Protein AF-A0A841AP23-F1 (afdb_monomer)

Secondary structure (DSSP, 8-state):
----------------------------------------------PPPP-----------PPPPP-GGG--GGGPPBPTTGGGBSS-B--BTTTBEEEEEBTTS-EEEEEE-S--EEE-SSSSSSPEEEEEEEEEETTS--EEEEEEEEEEEETTEEEEEEEEEPPPPTT-SS--EEEEEEEETTEEEEEEEE--TTTTTT--SEEEEEEEEEETTEEEEPPP-

Structure (mmCIF, N/CA/C/O backbone):
data_AF-A0A841AP23-F1
#
_entry.id   AF-A0A841AP23-F1
#
loop_
_atom_site.group_PDB
_atom_site.id
_atom_site.type_symbol
_atom_site.label_atom_id
_atom_site.label_alt_id
_atom_site.label_comp_id
_atom_site.label_asym_id
_atom_site.label_entity_id
_atom_site.label_seq_id
_atom_site.pdbx_PDB_ins_code
_atom_site.Cartn_x
_atom_site.Cartn_y
_atom_site.Cartn_z
_atom_site.occupancy
_atom_site.B_iso_or_equiv
_atom_site.auth_seq_id
_atom_site.auth_comp_id
_atom_site.auth_asym_id
_atom_site.auth_atom_id
_atom_site.pdbx_PDB_model_num
ATOM 1 N N . MET A 1 1 ? 47.722 -10.873 -28.646 1.00 47.59 1 MET A N 1
ATOM 2 C CA . MET A 1 1 ? 46.763 -11.067 -29.753 1.00 47.59 1 MET A CA 1
ATOM 3 C C . MET A 1 1 ? 46.575 -12.560 -29.945 1.00 47.59 1 MET A C 1
ATOM 5 O O . MET A 1 1 ? 47.462 -13.201 -30.484 1.00 47.59 1 MET A O 1
ATOM 9 N N . THR A 1 2 ? 45.471 -13.112 -29.451 1.00 44.56 2 THR A N 1
ATOM 10 C CA . THR A 1 2 ? 45.098 -14.522 -29.643 1.00 44.56 2 THR A CA 1
ATOM 11 C C . THR A 1 2 ? 43.576 -14.595 -29.566 1.00 44.56 2 THR A C 1
ATOM 13 O O . THR A 1 2 ? 42.978 -14.538 -28.497 1.00 44.56 2 THR A O 1
ATOM 16 N N . THR A 1 3 ? 42.945 -14.600 -30.736 1.00 55.88 3 THR A N 1
ATOM 17 C CA . THR A 1 3 ? 41.496 -14.669 -30.936 1.00 55.88 3 THR A CA 1
ATOM 18 C C . THR A 1 3 ? 41.053 -16.129 -30.958 1.00 55.88 3 THR A C 1
ATOM 20 O O . THR A 1 3 ? 41.405 -16.863 -31.877 1.00 55.88 3 THR A O 1
ATOM 23 N N . GLY A 1 4 ? 40.294 -16.552 -29.944 1.00 53.84 4 GLY A N 1
ATOM 24 C CA . GLY A 1 4 ? 39.634 -17.862 -29.895 1.00 53.84 4 GLY A CA 1
ATOM 25 C C . GLY A 1 4 ? 38.227 -17.824 -30.520 1.00 53.84 4 GLY A C 1
ATOM 26 O O . GLY A 1 4 ? 37.561 -16.788 -30.436 1.00 53.84 4 GLY A O 1
ATOM 27 N N . PRO A 1 5 ? 37.754 -18.916 -31.150 1.00 61.41 5 PRO A N 1
ATOM 28 C CA . PRO A 1 5 ? 36.500 -18.925 -31.898 1.00 61.41 5 PRO A CA 1
ATOM 29 C C . PRO A 1 5 ? 35.274 -19.005 -30.975 1.00 61.41 5 PRO A C 1
ATOM 31 O O . PRO A 1 5 ? 35.187 -19.856 -30.092 1.00 61.41 5 PRO A O 1
ATOM 34 N N . ARG A 1 6 ? 34.293 -18.125 -31.213 1.00 58.22 6 ARG A N 1
ATOM 35 C CA . ARG A 1 6 ? 32.959 -18.172 -30.596 1.00 58.22 6 ARG A CA 1
ATOM 36 C C . ARG A 1 6 ? 32.089 -19.190 -31.334 1.00 58.22 6 ARG A C 1
ATOM 38 O O . ARG A 1 6 ? 31.650 -18.940 -32.452 1.00 58.22 6 ARG A O 1
ATOM 45 N N . THR A 1 7 ? 31.795 -20.314 -30.692 1.00 61.81 7 THR A N 1
ATOM 46 C CA . THR A 1 7 ? 30.728 -21.234 -31.104 1.00 61.81 7 THR A CA 1
ATOM 47 C C . THR A 1 7 ? 29.363 -20.619 -30.805 1.00 61.81 7 THR A C 1
ATOM 49 O O . THR A 1 7 ? 28.951 -20.532 -29.648 1.00 61.81 7 THR A O 1
ATOM 52 N N . ALA A 1 8 ? 28.658 -20.199 -31.854 1.00 54.00 8 ALA A N 1
ATOM 53 C CA . ALA A 1 8 ? 27.253 -19.820 -31.801 1.00 54.00 8 ALA A CA 1
ATOM 54 C C . ALA A 1 8 ? 26.389 -21.082 -31.640 1.00 54.00 8 ALA A C 1
ATOM 56 O O . ALA A 1 8 ? 26.337 -21.925 -32.534 1.00 54.00 8 ALA A O 1
ATOM 57 N N . ARG A 1 9 ? 25.710 -21.228 -30.497 1.00 55.62 9 ARG A N 1
ATOM 58 C CA . ARG A 1 9 ? 24.638 -22.218 -30.335 1.00 55.62 9 ARG A CA 1
ATOM 59 C C . ARG A 1 9 ? 23.323 -21.576 -30.755 1.00 55.62 9 ARG A C 1
ATOM 61 O O . ARG A 1 9 ? 22.759 -20.763 -30.032 1.00 55.62 9 ARG A O 1
ATOM 68 N N . SER A 1 10 ? 22.881 -21.945 -31.951 1.00 54.00 10 SER A N 1
ATOM 69 C CA . SER A 1 10 ? 21.540 -21.687 -32.463 1.00 54.00 10 SER A CA 1
ATOM 70 C C . SER A 1 10 ? 20.557 -22.587 -31.711 1.00 54.00 10 SER A C 1
ATOM 72 O O . SER A 1 10 ? 20.659 -23.810 -31.794 1.00 54.00 10 SER A O 1
ATOM 74 N N . VAL A 1 11 ? 19.649 -22.000 -30.931 1.00 57.03 11 VAL A N 1
ATOM 75 C CA . VAL A 1 11 ? 18.545 -22.728 -30.292 1.00 57.03 11 VAL A CA 1
ATOM 76 C C . VAL A 1 11 ? 17.308 -22.516 -31.158 1.00 57.03 11 VAL A C 1
ATOM 78 O O . VAL A 1 11 ? 16.653 -21.480 -31.090 1.00 57.03 11 VAL A O 1
ATOM 81 N N . GLN A 1 12 ? 17.016 -23.500 -32.007 1.00 57.31 12 GLN A N 1
ATOM 82 C CA . GLN A 1 12 ? 15.711 -23.651 -32.645 1.00 57.31 12 GLN A CA 1
ATOM 83 C C . GLN A 1 12 ? 14.701 -24.074 -31.572 1.00 57.31 12 GLN A C 1
ATOM 85 O O . GLN A 1 12 ? 14.769 -25.194 -31.071 1.00 57.31 12 GLN A O 1
ATOM 90 N N . MET A 1 13 ? 13.758 -23.199 -31.224 1.00 59.06 13 MET A N 1
ATOM 91 C CA . MET A 1 13 ? 12.562 -23.593 -30.478 1.00 59.06 13 MET A CA 1
ATOM 92 C C . MET A 1 13 ? 11.443 -23.862 -31.485 1.00 59.06 13 MET A C 1
ATOM 94 O O . MET A 1 13 ? 10.964 -22.956 -32.166 1.00 59.06 13 MET A O 1
ATOM 98 N N . MET A 1 14 ? 11.102 -25.143 -31.626 1.00 57.09 14 MET A N 1
ATOM 99 C CA . MET A 1 14 ? 10.007 -25.629 -32.458 1.00 57.09 14 MET A CA 1
ATOM 100 C C . MET A 1 14 ? 8.659 -25.173 -31.894 1.00 57.09 14 MET A C 1
ATOM 102 O O . MET A 1 14 ? 8.358 -25.374 -30.720 1.00 57.09 14 MET A O 1
ATOM 106 N N . TYR A 1 15 ? 7.834 -24.618 -32.777 1.00 49.09 15 TYR A N 1
ATOM 107 C CA . TYR A 1 15 ? 6.408 -24.416 -32.571 1.00 49.09 15 TYR A CA 1
ATOM 108 C C . TYR A 1 15 ? 5.697 -25.776 -32.528 1.00 49.09 15 TYR A C 1
ATOM 110 O O . TYR A 1 15 ? 5.623 -26.474 -33.537 1.00 49.09 15 TYR A O 1
ATOM 118 N N . GLY A 1 16 ? 5.162 -26.145 -31.364 1.00 50.94 16 GLY A N 1
ATOM 119 C CA . GLY A 1 16 ? 4.226 -27.257 -31.207 1.00 50.94 16 GLY A CA 1
ATOM 120 C C . GLY A 1 16 ? 2.787 -26.761 -31.316 1.00 50.94 16 GLY A C 1
ATOM 121 O O . GLY A 1 16 ? 2.201 -26.335 -30.327 1.00 50.94 16 GLY A O 1
ATOM 122 N N . LEU A 1 17 ? 2.234 -26.804 -32.528 1.00 52.53 17 LEU A N 1
ATOM 123 C CA . LEU A 1 17 ? 0.815 -26.604 -32.831 1.00 52.53 17 LEU A CA 1
ATOM 124 C C . LEU A 1 17 ? 0.121 -27.976 -32.863 1.00 52.53 17 LEU A C 1
ATOM 126 O O . LEU A 1 17 ? 0.255 -28.715 -33.833 1.00 52.53 17 LEU A O 1
ATOM 130 N N . ALA A 1 18 ? -0.606 -28.312 -31.800 1.00 49.50 18 ALA A N 1
ATOM 131 C CA . ALA A 1 18 ? -1.668 -29.324 -31.747 1.00 49.50 18 ALA A CA 1
ATOM 132 C C . ALA A 1 18 ? -2.400 -29.076 -30.414 1.00 49.50 18 ALA A C 1
ATOM 134 O O . ALA A 1 18 ? -1.776 -29.100 -29.364 1.00 49.50 18 ALA A O 1
ATOM 135 N N . GLY A 1 19 ? -3.669 -28.693 -30.341 1.00 43.75 19 GLY A N 1
ATOM 136 C CA . GLY A 1 19 ? -4.804 -29.195 -31.092 1.00 43.75 19 GLY A CA 1
ATOM 137 C C . GLY A 1 19 ? -5.711 -29.904 -30.091 1.00 43.75 19 GLY A C 1
ATOM 138 O O . GLY A 1 19 ? -5.547 -31.095 -29.886 1.00 43.75 19 GLY A O 1
ATOM 139 N N . VAL A 1 20 ? -6.645 -29.182 -29.464 1.00 55.50 20 VAL A N 1
ATOM 140 C CA . VAL A 1 20 ? -7.835 -29.776 -28.836 1.00 55.50 20 VAL A CA 1
ATOM 141 C C . VAL A 1 20 ? -8.999 -28.810 -29.035 1.00 55.50 20 VAL A C 1
ATOM 143 O O . VAL A 1 20 ? -9.139 -27.804 -28.345 1.00 55.50 20 VAL A O 1
ATOM 146 N N . PHE A 1 21 ? -9.824 -29.136 -30.025 1.00 48.97 21 PHE A N 1
ATOM 147 C CA . PHE A 1 21 ? -11.221 -28.739 -30.065 1.00 48.97 21 PHE A CA 1
ATOM 148 C C . PHE A 1 21 ? -11.934 -29.433 -28.900 1.00 48.97 21 PHE A C 1
ATOM 150 O O . PHE A 1 21 ? -11.958 -30.661 -28.854 1.00 48.97 21 PHE A O 1
ATOM 157 N N . LEU A 1 22 ? -12.569 -28.675 -28.006 1.00 50.47 22 LEU A N 1
ATOM 158 C CA . LEU A 1 22 ? -13.723 -29.193 -27.282 1.00 50.47 22 LEU A CA 1
ATOM 159 C C . LEU A 1 22 ? -14.841 -28.153 -27.286 1.00 50.47 22 LEU A C 1
ATOM 161 O O . LEU A 1 22 ? -14.779 -27.102 -26.657 1.00 50.47 22 LEU A O 1
ATOM 165 N N . ILE A 1 23 ? -15.852 -28.498 -28.069 1.00 50.84 23 ILE A N 1
ATOM 166 C CA . ILE A 1 23 ? -17.188 -27.931 -28.106 1.00 50.84 23 ILE A CA 1
ATOM 167 C C . ILE A 1 23 ? -17.843 -28.223 -26.752 1.00 50.84 23 ILE A C 1
ATOM 169 O O . ILE A 1 23 ? -17.991 -29.392 -26.404 1.00 50.84 23 ILE A O 1
ATOM 173 N N . VAL A 1 24 ? -18.291 -27.200 -26.019 1.00 51.88 24 VAL A N 1
ATOM 174 C CA . VAL A 1 24 ? -19.333 -27.377 -24.996 1.00 51.88 24 VAL A CA 1
ATOM 175 C C . VAL A 1 24 ? -20.399 -26.302 -25.169 1.00 51.88 24 VAL A C 1
ATOM 177 O O . VAL A 1 24 ? -20.207 -25.130 -24.864 1.00 51.88 24 VAL A O 1
ATOM 180 N N . ALA A 1 25 ? -21.494 -26.783 -25.753 1.00 48.81 25 ALA A N 1
ATOM 181 C CA . ALA A 1 25 ? -22.889 -26.391 -25.630 1.00 48.81 25 ALA A CA 1
ATOM 182 C C . ALA A 1 25 ? -23.223 -25.018 -25.021 1.00 48.81 25 ALA A C 1
ATOM 184 O O . ALA A 1 25 ? -23.146 -24.781 -23.817 1.00 48.81 25 ALA A O 1
ATOM 185 N N . VAL A 1 26 ? -23.784 -24.190 -25.898 1.00 52.81 26 VAL A N 1
ATOM 186 C CA . VAL A 1 26 ? -24.792 -23.175 -25.597 1.00 52.81 26 VAL A CA 1
ATOM 187 C C . VAL A 1 26 ? -25.939 -23.819 -24.804 1.00 52.81 26 VAL A C 1
ATOM 189 O O . VAL A 1 26 ? -26.694 -24.618 -25.354 1.00 52.81 26 VAL A O 1
ATOM 192 N N . VAL A 1 27 ? -26.093 -23.449 -23.532 1.00 57.78 27 VAL A N 1
ATOM 193 C CA . VAL A 1 27 ? -27.351 -23.605 -22.786 1.00 57.78 27 VAL A CA 1
ATOM 194 C C . VAL A 1 27 ? -27.963 -22.218 -22.666 1.00 57.78 27 VAL A C 1
ATOM 196 O O . VAL A 1 27 ? -27.661 -21.437 -21.769 1.00 57.78 27 VAL A O 1
ATOM 199 N N . PHE A 1 28 ? -28.777 -21.902 -23.665 1.00 55.00 28 PHE A N 1
ATOM 200 C CA . PHE A 1 28 ? -29.779 -20.853 -23.596 1.00 55.00 28 PHE A CA 1
ATOM 201 C C . PHE A 1 28 ? -30.998 -21.418 -22.851 1.00 55.00 28 PHE A C 1
ATOM 203 O O . PHE A 1 28 ? -31.316 -22.594 -23.021 1.00 55.00 28 PHE A O 1
ATOM 210 N N . LEU A 1 29 ? -31.711 -20.528 -22.153 1.00 51.78 29 LEU A N 1
ATOM 211 C CA . LEU A 1 29 ? -33.118 -20.592 -21.726 1.00 51.78 29 LEU A CA 1
ATOM 212 C C . LEU A 1 29 ? -33.370 -20.681 -20.209 1.00 51.78 29 LEU A C 1
ATOM 214 O O . LEU A 1 29 ? -32.947 -21.607 -19.526 1.00 51.78 29 LEU A O 1
ATOM 218 N N . LEU A 1 30 ? -34.227 -19.740 -19.787 1.00 52.28 30 LEU A N 1
ATOM 219 C CA . LEU A 1 30 ? -35.030 -19.672 -18.561 1.00 52.28 30 LEU A CA 1
ATOM 220 C C . LEU A 1 30 ? -34.398 -18.955 -17.358 1.00 52.28 30 LEU A C 1
ATOM 222 O O . LEU A 1 30 ? -34.148 -19.554 -16.317 1.00 52.28 30 LEU A O 1
ATOM 226 N N . LEU A 1 31 ? -34.265 -17.628 -17.460 1.00 51.00 31 LEU A N 1
ATOM 227 C CA . LEU A 1 31 ? -34.433 -16.771 -16.283 1.00 51.00 31 LEU A CA 1
ATOM 228 C C . LEU A 1 31 ? -35.772 -16.026 -16.406 1.00 51.00 31 LEU A C 1
ATOM 230 O O . LEU A 1 31 ? -36.045 -15.472 -17.472 1.00 51.00 31 LEU A O 1
ATOM 234 N N . PRO A 1 32 ? -36.621 -16.066 -15.365 1.00 47.97 32 PRO A N 1
ATOM 235 C CA . PRO A 1 32 ? -37.981 -15.549 -15.412 1.00 47.97 32 PRO A CA 1
ATOM 236 C C . PRO A 1 32 ? -38.009 -14.019 -15.387 1.00 47.97 32 PRO A C 1
ATOM 238 O O . PRO A 1 32 ? -37.232 -13.372 -14.681 1.00 47.97 32 PRO A O 1
ATOM 241 N N . GLU A 1 33 ? -38.953 -13.470 -16.150 1.00 59.88 33 GLU A N 1
ATOM 242 C CA . GLU A 1 33 ? -39.422 -12.088 -16.094 1.00 59.88 33 GLU A CA 1
ATOM 243 C C . GLU A 1 33 ? -39.661 -11.650 -14.646 1.00 59.88 33 GLU A C 1
ATOM 245 O O . GLU A 1 33 ? -40.443 -12.247 -13.903 1.00 59.88 33 GLU A O 1
ATOM 250 N N . ARG A 1 34 ? -38.971 -10.585 -14.237 1.00 54.72 34 ARG A N 1
ATOM 251 C CA . ARG A 1 34 ? -39.202 -9.934 -12.952 1.00 54.72 34 ARG A CA 1
ATOM 252 C C . ARG A 1 34 ? -40.447 -9.062 -13.110 1.00 54.72 34 ARG A C 1
ATOM 254 O O . ARG A 1 34 ? -40.379 -8.027 -13.763 1.00 54.72 34 ARG A O 1
ATOM 261 N N . GLN A 1 35 ? -41.572 -9.514 -12.556 1.00 55.94 35 GLN A N 1
ATOM 262 C CA . GLN A 1 35 ? -42.807 -8.736 -12.505 1.00 55.94 35 GLN A CA 1
ATOM 263 C C . GLN A 1 35 ? -42.598 -7.435 -11.724 1.00 55.94 35 GLN A C 1
ATOM 265 O O . GLN A 1 35 ? -42.186 -7.438 -10.562 1.00 55.94 35 GLN A O 1
ATOM 270 N N . GLU A 1 36 ? -42.925 -6.342 -12.400 1.00 62.56 36 GLU A N 1
ATOM 271 C CA . GLU A 1 36 ? -43.282 -5.048 -11.840 1.00 62.56 36 GLU A CA 1
ATOM 272 C C . GLU A 1 36 ? -44.576 -5.229 -11.029 1.00 62.56 36 GLU A C 1
ATOM 274 O O . GLU A 1 36 ? -45.576 -5.717 -11.558 1.00 62.56 36 GLU A O 1
ATOM 279 N N . SER A 1 37 ? -44.536 -4.932 -9.728 1.00 65.31 37 SER A N 1
ATOM 280 C CA . SER A 1 37 ? -45.727 -4.913 -8.876 1.00 65.31 37 SER A CA 1
ATOM 281 C C . SER A 1 37 ? -46.011 -3.475 -8.484 1.00 65.31 37 SER A C 1
ATOM 283 O O . SER A 1 37 ? -45.317 -2.899 -7.645 1.00 65.31 37 SER A O 1
ATOM 285 N N . ASP A 1 38 ? -47.058 -2.952 -9.109 1.00 62.25 38 ASP A N 1
ATOM 286 C CA . ASP A 1 38 ? -47.751 -1.727 -8.757 1.00 62.25 38 ASP A CA 1
ATOM 287 C C . ASP A 1 38 ? -48.378 -1.789 -7.355 1.00 62.25 38 ASP A C 1
ATOM 289 O O . ASP A 1 38 ? -48.791 -2.842 -6.864 1.00 62.25 38 ASP A O 1
ATOM 293 N N . ASP A 1 39 ? -48.444 -0.599 -6.758 1.00 60.56 39 ASP A N 1
ATOM 294 C CA . ASP A 1 39 ? -49.494 -0.060 -5.893 1.00 60.56 39 ASP A CA 1
ATOM 295 C C . ASP A 1 39 ? -50.272 -0.999 -4.954 1.00 60.56 39 ASP A C 1
ATOM 297 O O . ASP A 1 39 ? -51.229 -1.677 -5.328 1.00 60.56 39 ASP A O 1
ATOM 301 N N . ALA A 1 40 ? -50.037 -0.810 -3.653 1.00 51.25 40 ALA A N 1
ATOM 302 C CA . ALA A 1 40 ? -51.090 -0.938 -2.650 1.00 51.25 40 ALA A CA 1
ATOM 303 C C . ALA A 1 40 ? -50.999 0.207 -1.634 1.00 51.25 40 ALA A C 1
ATOM 305 O O . ALA A 1 40 ? -50.283 0.174 -0.634 1.00 51.25 40 ALA A O 1
ATOM 306 N N . ARG A 1 41 ? -51.774 1.252 -1.924 1.00 62.88 41 ARG A N 1
ATOM 307 C CA . ARG A 1 41 ? -52.146 2.334 -1.015 1.00 62.88 41 ARG A CA 1
ATOM 308 C C . ARG A 1 41 ? -53.083 1.784 0.060 1.00 62.88 41 ARG A C 1
ATOM 310 O O . ARG A 1 41 ? -54.291 1.726 -0.160 1.00 62.88 41 ARG A O 1
ATOM 317 N N . GLU A 1 42 ? -52.556 1.451 1.234 1.00 53.31 42 GLU A N 1
ATOM 318 C CA . GLU A 1 42 ? -53.385 1.119 2.396 1.00 53.31 42 GLU A CA 1
ATOM 319 C C . GLU A 1 42 ? -53.638 2.357 3.268 1.00 53.31 42 GLU A C 1
ATOM 321 O O . GLU A 1 42 ? -52.737 2.981 3.833 1.00 53.31 42 GLU A O 1
ATOM 326 N N . ARG A 1 43 ? -54.915 2.746 3.326 1.00 62.12 43 ARG A N 1
ATOM 327 C CA . ARG A 1 43 ? -55.451 3.734 4.259 1.00 62.12 43 ARG A CA 1
ATOM 328 C C . ARG A 1 43 ? -55.737 3.051 5.594 1.00 62.12 43 ARG A C 1
ATOM 330 O O . ARG A 1 43 ? -56.571 2.160 5.642 1.00 62.12 43 ARG A O 1
ATOM 337 N N . GLY A 1 44 ? -55.196 3.637 6.657 1.00 61.84 44 GLY A N 1
ATOM 338 C CA . GLY A 1 44 ? -55.908 3.841 7.917 1.00 61.84 44 GLY A CA 1
ATOM 339 C C . GLY A 1 44 ? -55.906 2.688 8.919 1.00 61.84 44 GLY A C 1
ATOM 340 O O . GLY A 1 44 ? -56.590 1.691 8.743 1.00 61.84 44 GLY A O 1
ATOM 341 N N . SER A 1 45 ? -55.276 2.929 10.069 1.00 57.62 45 SER A N 1
ATOM 342 C CA . SER A 1 45 ? -55.881 2.604 11.365 1.00 57.62 45 SER A CA 1
ATOM 343 C C . SER A 1 45 ? -55.144 3.346 12.477 1.00 57.62 45 SER A C 1
ATOM 345 O O . SER A 1 45 ? -53.979 3.078 12.771 1.00 57.62 45 SER A O 1
ATOM 347 N N . ALA A 1 46 ? -55.822 4.328 13.071 1.00 59.12 46 ALA A N 1
ATOM 348 C CA . ALA A 1 46 ? -55.358 5.038 14.253 1.00 59.12 46 ALA A CA 1
ATOM 349 C C . ALA A 1 46 ? -55.417 4.080 15.451 1.00 59.12 46 ALA A C 1
ATOM 351 O O . ALA A 1 46 ? -56.468 3.897 16.063 1.00 59.12 46 ALA A O 1
ATOM 352 N N . THR A 1 47 ? -54.289 3.442 15.757 1.00 58.53 47 THR A N 1
ATOM 353 C CA . THR A 1 47 ? -54.140 2.598 16.946 1.00 58.53 47 THR A CA 1
ATOM 354 C C . THR A 1 47 ? -53.567 3.456 18.066 1.00 58.53 47 THR A C 1
ATOM 356 O O . THR A 1 47 ? -52.519 4.078 17.902 1.00 58.53 47 THR A O 1
ATOM 359 N N . ALA A 1 48 ? -54.289 3.533 19.182 1.00 63.53 48 ALA A N 1
ATOM 360 C CA . ALA A 1 48 ? -53.908 4.304 20.355 1.00 63.53 48 ALA A CA 1
ATOM 361 C C . ALA A 1 48 ? -52.538 3.852 20.893 1.00 63.53 48 ALA A C 1
ATOM 363 O O . ALA A 1 48 ? -52.346 2.688 21.247 1.00 63.53 48 ALA A O 1
ATOM 364 N N . SER A 1 49 ? -51.594 4.792 20.943 1.00 58.44 49 SER A N 1
ATOM 365 C CA . SER A 1 49 ? -50.232 4.586 21.428 1.00 58.44 49 SER A CA 1
ATOM 366 C C . SER A 1 49 ? -50.226 4.229 22.914 1.00 58.44 49 SER A C 1
ATOM 368 O O . SER A 1 49 ? -50.591 5.044 23.762 1.00 58.44 49 SER A O 1
ATOM 370 N N . ALA A 1 50 ? -49.765 3.022 23.237 1.00 71.25 50 ALA A N 1
ATOM 371 C CA . ALA A 1 50 ? -49.344 2.685 24.590 1.00 71.25 50 ALA A CA 1
ATOM 372 C C . ALA A 1 50 ? -48.095 3.513 24.968 1.00 71.25 50 ALA A C 1
ATOM 374 O O . ALA A 1 50 ? -47.276 3.815 24.093 1.00 71.25 50 ALA A O 1
ATOM 375 N N . PRO A 1 51 ? -47.917 3.888 26.248 1.00 66.38 51 PRO A N 1
ATOM 376 C CA . PRO A 1 51 ? -46.734 4.612 26.693 1.00 66.38 51 PRO A CA 1
ATOM 377 C C . PRO A 1 51 ? -45.488 3.750 26.464 1.00 66.38 51 PRO A C 1
ATOM 379 O O . PRO A 1 51 ? -45.335 2.677 27.048 1.00 66.38 51 PRO A O 1
ATOM 382 N N . VAL A 1 52 ? -44.602 4.225 25.587 1.00 71.06 52 VAL A N 1
ATOM 383 C CA . VAL A 1 52 ? -43.285 3.635 25.341 1.00 71.06 52 VAL A CA 1
ATOM 384 C C . VAL A 1 52 ? -42.510 3.670 26.654 1.00 71.06 52 VAL A C 1
ATOM 386 O O . VAL A 1 52 ? -42.106 4.732 27.125 1.00 71.06 52 VAL A O 1
ATOM 389 N N . SER A 1 53 ? -42.337 2.495 27.259 1.00 71.00 53 SER A N 1
ATOM 390 C CA . SER A 1 53 ? -41.468 2.293 28.412 1.00 71.00 53 SER A CA 1
ATOM 391 C C . SER A 1 53 ? -40.053 2.714 28.020 1.00 71.00 53 SER A C 1
ATOM 393 O O . SER A 1 53 ? -39.391 2.043 27.226 1.00 71.00 53 SER A O 1
ATOM 395 N N . GLN A 1 54 ? -39.611 3.856 28.547 1.00 70.25 54 GLN A N 1
ATOM 396 C CA . GLN A 1 54 ? -38.263 4.388 28.379 1.00 70.25 54 GLN A CA 1
ATOM 397 C C . GLN A 1 54 ? -37.289 3.501 29.153 1.00 70.25 54 GLN A C 1
ATOM 399 O O . GLN A 1 54 ? -36.914 3.786 30.288 1.00 70.25 54 GLN A O 1
ATOM 404 N N . GLN A 1 55 ? -36.911 2.375 28.554 1.00 75.25 55 GLN A N 1
ATOM 405 C CA . GLN A 1 55 ? -35.836 1.561 29.087 1.00 75.25 55 GLN A CA 1
ATOM 406 C C . GLN A 1 55 ? -34.536 2.359 28.905 1.00 75.25 55 GLN A C 1
ATOM 408 O O . GLN A 1 55 ? -34.238 2.753 27.774 1.00 75.25 55 GLN A O 1
ATOM 413 N N . PRO A 1 56 ? -33.790 2.657 29.986 1.00 75.12 56 PRO A N 1
ATOM 414 C CA . PRO A 1 56 ? -32.582 3.463 29.900 1.00 75.12 56 PRO A CA 1
ATOM 415 C C . PRO A 1 56 ? -31.633 2.827 28.888 1.00 75.12 56 PRO A C 1
ATOM 417 O O . PRO A 1 56 ? -31.377 1.619 28.945 1.00 75.12 56 PRO A O 1
ATOM 420 N N . ALA A 1 57 ? -31.174 3.638 27.932 1.00 74.94 57 ALA A N 1
ATOM 421 C CA . ALA A 1 57 ? -30.270 3.208 26.880 1.00 74.94 57 ALA A CA 1
ATOM 422 C C . ALA A 1 57 ? -29.067 2.520 27.530 1.00 74.94 57 ALA A C 1
ATOM 424 O O . ALA A 1 57 ? -28.300 3.143 28.263 1.00 74.94 57 ALA A O 1
ATOM 425 N N . ARG A 1 58 ? -28.940 1.207 27.312 1.00 72.81 58 ARG A N 1
ATOM 426 C CA . ARG A 1 58 ? -27.751 0.478 27.736 1.00 72.81 58 ARG A CA 1
ATOM 427 C C . ARG A 1 58 ? -26.589 1.060 26.952 1.00 72.81 58 ARG A C 1
ATOM 429 O O . ARG A 1 58 ? -26.591 0.997 25.725 1.00 72.81 58 ARG A O 1
ATOM 436 N N . THR A 1 59 ? -25.620 1.623 27.658 1.00 73.50 59 THR A N 1
ATOM 437 C CA . THR A 1 59 ? -24.342 2.017 27.079 1.00 73.50 59 THR A CA 1
ATOM 438 C C . THR A 1 59 ? -23.683 0.749 26.547 1.00 73.50 59 THR A C 1
ATOM 440 O O . THR A 1 59 ? -23.210 -0.085 27.316 1.00 73.50 59 THR A O 1
ATOM 443 N N . VAL A 1 60 ? -23.744 0.546 25.233 1.00 72.44 60 VAL A N 1
ATOM 444 C CA . VAL A 1 60 ? -23.016 -0.534 24.571 1.00 72.44 60 VAL A CA 1
ATOM 445 C C . VAL A 1 60 ? -21.563 -0.089 24.535 1.00 72.44 60 VAL A C 1
ATOM 447 O O . VAL A 1 60 ? -21.182 0.740 23.716 1.00 72.44 60 VAL A O 1
ATOM 450 N N . THR A 1 61 ? -20.765 -0.578 25.480 1.00 75.62 61 THR A N 1
ATOM 451 C CA . THR A 1 61 ? -19.316 -0.403 25.428 1.00 75.62 61 THR A CA 1
ATOM 452 C C . THR A 1 61 ? -18.806 -1.259 24.277 1.00 75.62 61 THR A C 1
ATOM 454 O O . THR A 1 61 ? -18.827 -2.488 24.372 1.00 75.62 61 THR A O 1
ATOM 457 N N . SER A 1 62 ? -18.406 -0.623 23.175 1.00 72.56 62 SER A N 1
ATOM 458 C CA . SER A 1 62 ? -17.731 -1.318 22.080 1.00 72.56 62 SER A CA 1
ATOM 459 C C . SER A 1 62 ? -16.513 -2.074 22.624 1.00 72.56 62 SER A C 1
ATOM 461 O O . SER A 1 62 ? -15.856 -1.580 23.549 1.00 72.56 62 SER A O 1
ATOM 463 N N . PRO A 1 63 ? -16.219 -3.277 22.104 1.00 78.50 63 PRO A N 1
ATOM 464 C CA . PRO A 1 63 ? -15.029 -4.013 22.502 1.00 78.50 63 PRO A CA 1
ATOM 465 C C . PRO A 1 63 ? -13.768 -3.155 22.298 1.00 78.50 63 PRO A C 1
ATOM 467 O O . PRO A 1 63 ? -13.748 -2.309 21.402 1.00 78.50 63 PRO A O 1
ATOM 470 N N . PRO A 1 64 ? -12.727 -3.346 23.129 1.00 84.06 64 PRO A N 1
ATOM 471 C CA . PRO A 1 64 ? -11.484 -2.603 22.991 1.00 84.06 64 PRO A CA 1
ATOM 472 C C . PRO A 1 64 ? -10.875 -2.866 21.613 1.00 84.06 64 PRO A C 1
ATOM 474 O O . PRO A 1 64 ? -10.706 -4.017 21.211 1.00 84.06 64 PRO A O 1
ATOM 477 N N . GLN A 1 65 ? -10.570 -1.786 20.901 1.00 88.19 65 GLN A N 1
ATOM 478 C CA . GLN A 1 65 ? -9.984 -1.832 19.570 1.00 88.19 65 GLN A CA 1
ATOM 479 C C . GLN A 1 65 ? -8.456 -1.825 19.656 1.00 88.19 65 GLN A C 1
ATOM 481 O O . GLN A 1 65 ? -7.873 -1.198 20.544 1.00 88.19 65 GLN A O 1
ATOM 486 N N . VAL A 1 66 ? -7.805 -2.552 18.751 1.00 95.62 66 VAL A N 1
ATOM 487 C CA . VAL A 1 66 ? -6.351 -2.607 18.627 1.00 95.62 66 VAL A CA 1
ATOM 488 C C . VAL A 1 66 ? -5.816 -1.241 18.206 1.00 95.62 66 VAL A C 1
ATOM 490 O O . VAL A 1 66 ? -6.292 -0.637 17.250 1.00 95.62 66 VAL A O 1
ATOM 493 N N . ASP A 1 67 ? -4.795 -0.760 18.911 1.00 96.25 67 ASP A N 1
ATOM 494 C CA . ASP A 1 67 ? -4.063 0.438 18.508 1.00 96.25 67 ASP A CA 1
ATOM 495 C C . ASP A 1 67 ? -3.012 0.059 17.452 1.00 96.25 67 ASP A C 1
ATOM 497 O O . ASP A 1 67 ? -1.959 -0.506 17.777 1.00 96.25 67 ASP A O 1
ATOM 501 N N . VAL A 1 68 ? -3.278 0.386 16.181 1.00 96.69 68 VAL A N 1
ATOM 502 C CA . VAL A 1 68 ? -2.352 0.134 15.060 1.00 96.69 68 VAL A CA 1
ATOM 503 C C . VAL A 1 68 ? -0.977 0.768 15.256 1.00 96.69 68 VAL A C 1
ATOM 505 O O . VAL A 1 68 ? 0.007 0.287 14.689 1.00 96.69 68 VAL A O 1
ATOM 508 N N . ARG A 1 69 ? -0.858 1.814 16.082 1.00 96.88 69 ARG A N 1
ATOM 509 C CA . ARG A 1 69 ? 0.425 2.474 16.353 1.00 96.88 69 ARG A CA 1
ATOM 510 C C . ARG A 1 69 ? 1.367 1.578 17.146 1.00 96.88 69 ARG A C 1
ATOM 512 O O . ARG A 1 69 ? 2.582 1.679 16.976 1.00 96.88 69 ARG A O 1
ATOM 519 N N . GLN A 1 70 ? 0.822 0.674 17.959 1.00 96.38 70 GLN A N 1
ATOM 520 C CA . GLN A 1 70 ? 1.595 -0.286 18.754 1.00 96.38 70 GLN A CA 1
ATOM 521 C C . GLN A 1 70 ? 1.919 -1.571 17.989 1.00 96.38 70 GLN A C 1
ATOM 523 O O . GLN A 1 70 ? 2.689 -2.407 18.470 1.00 96.38 70 GLN A O 1
ATOM 528 N N . VAL A 1 71 ? 1.354 -1.756 16.794 1.00 95.06 71 VAL A N 1
ATOM 529 C CA . VAL A 1 71 ? 1.562 -2.979 16.023 1.00 95.06 71 VAL A CA 1
ATOM 530 C C . VAL A 1 71 ? 2.989 -3.039 15.488 1.00 95.06 71 VAL A C 1
ATOM 532 O O . VAL A 1 71 ? 3.563 -2.067 14.981 1.00 95.06 71 VAL A O 1
ATOM 535 N N . ARG A 1 72 ? 3.582 -4.223 15.618 1.00 95.12 72 ARG A N 1
ATOM 536 C CA . ARG A 1 72 ? 4.897 -4.544 15.070 1.00 95.12 72 ARG A CA 1
ATOM 537 C C . ARG A 1 72 ? 4.745 -4.999 13.625 1.00 95.12 72 ARG A C 1
ATOM 539 O O . ARG A 1 72 ? 3.990 -5.930 13.354 1.00 95.12 72 ARG A O 1
ATOM 546 N N . VAL A 1 73 ? 5.461 -4.355 12.706 1.00 92.69 73 VAL A N 1
ATOM 547 C CA . VAL A 1 73 ? 5.326 -4.597 11.257 1.00 92.69 73 VAL A CA 1
ATOM 548 C C . VAL A 1 73 ? 5.668 -6.044 10.906 1.00 92.69 73 VAL A C 1
ATOM 550 O O . VAL A 1 73 ? 4.985 -6.661 10.099 1.00 92.69 73 VAL A O 1
ATOM 553 N N . GLU A 1 74 ? 6.651 -6.633 11.582 1.00 94.19 74 GLU A N 1
ATOM 554 C CA . GLU A 1 74 ? 7.051 -8.032 11.417 1.00 94.19 74 GLU A CA 1
ATOM 555 C C . GLU A 1 74 ? 5.955 -9.042 11.816 1.00 94.19 74 GLU A C 1
ATOM 557 O O . GLU A 1 74 ? 5.969 -10.209 11.410 1.00 94.19 74 GLU A O 1
ATOM 562 N N . GLN A 1 75 ? 4.964 -8.600 12.596 1.00 94.06 75 GLN A N 1
ATOM 563 C CA . GLN A 1 75 ? 3.808 -9.408 12.978 1.00 94.06 75 GLN A CA 1
ATOM 564 C C . GLN A 1 75 ? 2.630 -9.270 12.010 1.00 94.06 75 GLN A C 1
ATOM 566 O O . GLN A 1 75 ? 1.672 -10.041 12.128 1.00 94.06 75 GLN A O 1
ATOM 571 N N . LEU A 1 76 ? 2.709 -8.380 11.024 1.00 95.50 76 LEU A N 1
ATOM 572 C CA . LEU A 1 76 ? 1.688 -8.258 9.994 1.00 95.50 76 LEU A CA 1
ATOM 573 C C . LEU A 1 76 ? 1.827 -9.388 8.971 1.00 95.50 76 LEU A C 1
ATOM 575 O O . LEU A 1 76 ? 2.925 -9.723 8.522 1.00 95.50 76 LEU A O 1
ATOM 579 N N . LEU A 1 77 ? 0.694 -9.995 8.623 1.00 96.50 77 LEU A N 1
ATOM 580 C CA . LEU A 1 77 ? 0.603 -10.913 7.496 1.00 96.50 77 LEU A CA 1
ATOM 581 C C . LEU A 1 77 ? 0.320 -10.094 6.241 1.00 96.50 77 LEU A C 1
ATOM 583 O O . LEU A 1 77 ? -0.716 -9.436 6.155 1.00 96.50 77 LEU A O 1
ATOM 587 N N . ILE A 1 78 ? 1.229 -10.156 5.278 1.00 96.00 78 ILE A N 1
ATOM 588 C CA . ILE A 1 78 ? 1.070 -9.494 3.991 1.00 96.00 78 ILE A CA 1
ATOM 589 C C . ILE A 1 78 ? 0.457 -10.488 3.024 1.00 96.00 78 ILE A C 1
ATOM 591 O O . ILE A 1 78 ? 0.949 -11.603 2.857 1.00 96.00 78 ILE A O 1
ATOM 595 N N . LYS A 1 79 ? -0.644 -10.081 2.410 1.00 94.81 79 LYS A N 1
ATOM 596 C CA . LYS A 1 79 ? -1.430 -10.881 1.489 1.00 94.81 79 LYS A CA 1
ATOM 597 C C . LYS A 1 79 ? -0.716 -11.050 0.157 1.00 94.81 79 LYS A C 1
ATOM 599 O O . LYS A 1 79 ? -0.031 -10.142 -0.338 1.00 94.81 79 LYS A O 1
ATOM 604 N N . ALA A 1 80 ? -0.959 -12.207 -0.452 1.00 84.88 80 ALA A N 1
ATOM 605 C CA . ALA A 1 80 ? -0.674 -12.462 -1.854 1.00 84.88 80 ALA A CA 1
ATOM 606 C C . ALA A 1 80 ? -1.189 -11.310 -2.740 1.00 84.88 80 ALA A C 1
ATOM 608 O O . ALA A 1 80 ? -2.147 -10.614 -2.397 1.00 84.88 80 ALA A O 1
ATOM 609 N N . ARG A 1 81 ? -0.578 -11.149 -3.917 1.00 89.31 81 ARG A N 1
ATOM 610 C CA . ARG A 1 81 ? -0.729 -10.049 -4.892 1.00 89.31 81 ARG A CA 1
ATOM 611 C C . ARG A 1 81 ? 0.043 -8.775 -4.577 1.00 89.31 81 ARG A C 1
ATOM 613 O O . ARG A 1 81 ? 0.259 -7.995 -5.502 1.00 89.31 81 ARG A O 1
ATOM 620 N N . THR A 1 82 ? 0.524 -8.582 -3.351 1.00 90.69 82 THR A N 1
ATOM 621 C CA . THR A 1 82 ? 1.515 -7.531 -3.070 1.00 90.69 82 THR A CA 1
ATOM 622 C C . THR A 1 82 ? 2.727 -7.756 -3.971 1.00 90.69 82 THR A C 1
ATOM 624 O O . THR A 1 82 ? 3.295 -8.846 -3.958 1.00 90.69 82 THR A O 1
ATOM 627 N N . CYS A 1 83 ? 3.085 -6.770 -4.797 1.00 89.12 83 CYS A N 1
ATOM 628 C CA . CYS A 1 83 ? 4.134 -6.912 -5.813 1.00 89.12 83 CYS A CA 1
ATOM 629 C C . CYS A 1 83 ? 3.923 -8.095 -6.788 1.00 89.12 83 CYS A C 1
ATOM 631 O O . CYS A 1 83 ? 4.888 -8.603 -7.336 1.00 89.12 83 CYS A O 1
ATOM 633 N N . GLY A 1 84 ? 2.698 -8.600 -6.979 1.00 90.38 84 GLY A N 1
ATOM 634 C CA . GLY A 1 84 ? 2.459 -9.809 -7.783 1.00 90.38 84 GLY A CA 1
ATOM 635 C C . GLY A 1 84 ? 2.815 -11.136 -7.095 1.00 90.38 84 GLY A C 1
ATOM 636 O O . GLY A 1 84 ? 2.867 -12.164 -7.769 1.00 90.38 84 GLY A O 1
ATOM 637 N N . ALA A 1 85 ? 3.028 -11.140 -5.773 1.00 92.81 85 ALA A N 1
ATOM 638 C CA . ALA A 1 85 ? 3.300 -12.349 -4.996 1.00 92.81 85 ALA A CA 1
ATOM 639 C C . ALA A 1 85 ? 2.180 -13.402 -5.117 1.00 92.81 85 ALA A C 1
ATOM 641 O O . ALA A 1 85 ? 0.996 -13.060 -5.151 1.00 92.81 85 ALA A O 1
ATOM 642 N N . VAL A 1 86 ? 2.533 -14.690 -5.112 1.00 94.25 86 VAL A N 1
ATOM 643 C CA . VAL A 1 86 ? 1.554 -15.802 -5.199 1.00 94.25 86 VAL A CA 1
ATOM 644 C C . VAL A 1 86 ? 1.120 -16.366 -3.848 1.00 94.25 86 VAL A C 1
ATOM 646 O O . VAL A 1 86 ? 0.187 -17.164 -3.794 1.00 94.25 86 VAL A O 1
ATOM 649 N N . ALA A 1 87 ? 1.782 -15.972 -2.762 1.00 92.56 87 ALA A N 1
ATOM 650 C CA . ALA A 1 87 ? 1.507 -16.456 -1.416 1.00 92.56 87 ALA A CA 1
ATOM 651 C C . ALA A 1 87 ? 1.593 -15.320 -0.397 1.00 92.56 87 ALA A C 1
ATOM 653 O O . ALA A 1 87 ? 2.278 -14.322 -0.627 1.00 92.56 87 ALA A O 1
ATOM 654 N N . ASP A 1 88 ? 0.899 -15.498 0.725 1.00 96.12 88 ASP A N 1
ATOM 655 C CA . ASP A 1 88 ? 1.024 -14.613 1.876 1.00 96.12 88 ASP A CA 1
ATOM 656 C C . ASP A 1 88 ? 2.435 -14.737 2.475 1.00 96.12 88 ASP A C 1
ATOM 658 O O . ASP A 1 88 ? 3.025 -15.821 2.505 1.00 96.12 88 ASP A O 1
ATOM 662 N N . PHE A 1 89 ? 2.979 -13.632 2.974 1.00 95.69 89 PHE A N 1
ATOM 663 C CA . PHE A 1 89 ? 4.321 -13.580 3.548 1.00 95.69 89 PHE A CA 1
ATOM 664 C C . PHE A 1 89 ? 4.389 -12.621 4.738 1.00 95.69 89 PHE A C 1
ATOM 666 O O . PHE A 1 89 ? 3.442 -11.905 5.060 1.00 95.69 89 PHE A O 1
ATOM 673 N N . ARG A 1 90 ? 5.525 -12.632 5.432 1.00 95.12 90 ARG A N 1
ATOM 674 C CA . ARG A 1 90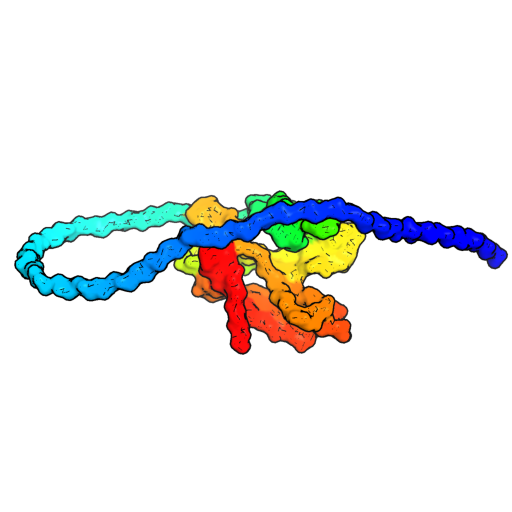 ? 5.838 -11.709 6.528 1.00 95.12 90 ARG A CA 1
ATOM 675 C C . ARG A 1 90 ? 7.124 -10.974 6.204 1.00 95.12 90 ARG A C 1
ATOM 677 O O . ARG A 1 90 ? 7.991 -11.520 5.525 1.00 95.12 90 ARG A O 1
ATOM 684 N N . ILE A 1 91 ? 7.242 -9.754 6.707 1.00 91.62 91 ILE A N 1
ATOM 685 C CA . ILE A 1 91 ? 8.454 -8.951 6.567 1.00 91.62 91 ILE A CA 1
ATOM 686 C C . ILE A 1 91 ? 9.362 -9.180 7.770 1.00 91.62 91 ILE A C 1
ATOM 688 O O . ILE A 1 91 ? 8.928 -9.079 8.915 1.00 91.62 91 ILE A O 1
ATOM 692 N N . SER A 1 92 ? 10.629 -9.478 7.499 1.00 91.38 92 SER A N 1
ATOM 693 C CA . SER A 1 92 ? 11.694 -9.405 8.493 1.00 91.38 92 SER A CA 1
ATOM 694 C C . SER A 1 92 ? 12.028 -7.945 8.785 1.00 91.38 92 SER A C 1
ATOM 696 O O . SER A 1 92 ? 12.064 -7.114 7.876 1.00 91.38 92 SER A O 1
ATOM 698 N N . LYS A 1 93 ? 12.318 -7.645 10.052 1.00 84.50 93 LYS A N 1
ATOM 699 C CA . LYS A 1 93 ? 12.678 -6.301 10.517 1.00 84.50 93 LYS A CA 1
ATOM 700 C C . LYS A 1 93 ? 13.895 -5.725 9.785 1.00 84.50 93 LYS A C 1
ATOM 702 O O . LYS A 1 93 ? 13.921 -4.528 9.521 1.00 84.50 93 LYS A O 1
ATOM 707 N N . ASP A 1 94 ? 14.869 -6.574 9.466 1.00 84.25 94 ASP A N 1
ATOM 708 C CA . ASP A 1 94 ? 16.175 -6.130 8.968 1.00 84.25 94 ASP A CA 1
ATOM 709 C C . ASP A 1 94 ? 16.311 -6.271 7.445 1.00 84.25 94 ASP A C 1
ATOM 711 O O . ASP A 1 94 ? 17.017 -5.494 6.807 1.00 84.25 94 ASP A O 1
ATOM 715 N N . GLU A 1 95 ? 15.620 -7.246 6.849 1.00 81.19 95 GLU A N 1
ATOM 716 C CA . GLU A 1 95 ? 15.856 -7.656 5.456 1.00 81.19 95 GLU A CA 1
ATOM 717 C C . GLU A 1 95 ? 14.646 -7.467 4.535 1.00 81.19 95 GLU A C 1
ATOM 719 O O . GLU A 1 95 ? 14.765 -7.628 3.321 1.00 81.19 95 GLU A O 1
ATOM 724 N N . GLY A 1 96 ? 13.469 -7.136 5.071 1.00 90.00 96 GLY A N 1
ATOM 725 C CA . GLY A 1 96 ? 12.246 -7.226 4.281 1.00 90.00 96 GLY A CA 1
ATOM 726 C C . GLY A 1 96 ? 11.764 -8.675 4.139 1.00 90.00 96 GLY A C 1
ATOM 727 O O . GLY A 1 96 ? 11.986 -9.518 5.007 1.00 90.00 96 GLY A O 1
ATOM 728 N N . ALA A 1 97 ? 11.079 -8.975 3.044 1.00 89.31 97 ALA A N 1
ATOM 729 C CA . ALA A 1 97 ? 10.760 -10.328 2.613 1.00 89.31 97 ALA A CA 1
ATOM 730 C C . ALA A 1 97 ? 11.553 -10.631 1.339 1.00 89.31 97 ALA A C 1
ATOM 732 O O . ALA A 1 97 ? 11.345 -9.989 0.312 1.00 89.31 97 ALA A O 1
ATOM 733 N N . LEU A 1 98 ? 12.474 -11.588 1.414 1.00 91.38 98 LEU A N 1
ATOM 734 C CA . LEU A 1 98 ? 13.372 -11.923 0.311 1.00 91.38 98 LEU A CA 1
ATOM 735 C C . LEU A 1 98 ? 12.814 -13.065 -0.537 1.00 91.38 98 LEU A C 1
ATOM 737 O O . LEU A 1 98 ? 12.193 -13.992 -0.014 1.00 91.38 98 LEU A O 1
ATOM 741 N N . GLN A 1 99 ? 13.102 -13.028 -1.839 1.00 93.19 99 GLN A N 1
ATOM 742 C CA . GLN A 1 99 ? 12.769 -14.091 -2.793 1.00 93.19 99 GLN A CA 1
ATOM 743 C C . GLN A 1 99 ? 11.288 -14.518 -2.809 1.00 93.19 99 GLN A C 1
ATOM 745 O O . GLN A 1 99 ? 10.976 -15.689 -3.048 1.00 93.19 99 GLN A O 1
ATOM 750 N N . VAL A 1 100 ? 10.369 -13.580 -2.588 1.00 93.81 100 VAL A N 1
ATOM 751 C CA . VAL A 1 100 ? 8.923 -13.822 -2.616 1.00 93.81 100 VAL A CA 1
ATOM 752 C C . VAL A 1 100 ? 8.507 -14.239 -4.034 1.00 93.81 100 VAL A C 1
ATOM 754 O O . VAL A 1 100 ? 8.697 -13.450 -4.961 1.00 93.81 100 VAL A O 1
ATOM 757 N N . PRO A 1 101 ? 7.960 -15.451 -4.247 1.00 93.50 101 PRO A N 1
ATOM 758 C CA . PRO A 1 101 ? 7.609 -15.917 -5.587 1.00 93.50 101 PRO A CA 1
ATOM 759 C C . PRO A 1 101 ? 6.451 -15.119 -6.193 1.00 93.50 101 PRO A C 1
ATOM 761 O O . PRO A 1 101 ? 5.483 -14.797 -5.495 1.00 93.50 101 PRO A O 1
ATOM 764 N N . ALA A 1 102 ? 6.526 -14.862 -7.496 1.00 92.62 102 ALA A N 1
ATOM 765 C CA . ALA A 1 102 ? 5.550 -14.084 -8.247 1.00 92.62 102 ALA A CA 1
ATOM 766 C C . ALA A 1 102 ? 4.819 -14.892 -9.326 1.00 92.62 102 ALA A C 1
ATOM 768 O O . ALA A 1 102 ? 5.235 -15.986 -9.709 1.00 92.62 102 ALA A O 1
ATOM 769 N N . VAL A 1 103 ? 3.691 -14.352 -9.798 1.00 89.06 103 VAL A N 1
ATOM 770 C CA . VAL A 1 103 ? 2.804 -15.016 -10.776 1.00 89.06 103 VAL A CA 1
ATOM 771 C C . VAL A 1 103 ? 3.500 -15.276 -12.119 1.00 89.06 103 VAL A C 1
ATOM 773 O O . VAL A 1 103 ? 3.184 -16.252 -12.793 1.00 89.06 103 VAL A O 1
ATOM 776 N N . ASP A 1 104 ? 4.440 -14.423 -12.512 1.00 89.00 104 ASP A N 1
ATOM 777 C CA . ASP A 1 104 ? 5.215 -14.514 -13.756 1.00 89.00 104 ASP A CA 1
ATOM 778 C C . ASP A 1 104 ? 6.445 -15.434 -13.657 1.00 89.00 104 ASP A C 1
ATOM 780 O O . ASP A 1 104 ? 7.135 -15.650 -14.653 1.00 89.00 104 ASP A O 1
ATOM 784 N N . GLY A 1 105 ? 6.688 -16.032 -12.486 1.00 90.69 105 GLY A N 1
ATOM 785 C CA . GLY A 1 105 ? 7.849 -16.880 -12.223 1.00 90.69 105 GLY A CA 1
ATOM 786 C C . GLY A 1 105 ? 9.077 -16.115 -11.729 1.00 90.69 105 GLY A C 1
ATOM 787 O O . GLY A 1 105 ? 10.070 -16.758 -11.371 1.00 90.69 105 GLY A O 1
ATOM 788 N N . ASP A 1 106 ? 9.006 -14.783 -11.648 1.00 92.62 106 ASP A N 1
ATOM 789 C CA . ASP A 1 106 ? 10.031 -13.985 -10.988 1.00 92.62 106 ASP A CA 1
ATOM 790 C C . ASP A 1 106 ? 9.982 -14.183 -9.464 1.00 92.62 106 ASP A C 1
ATOM 792 O O . ASP A 1 106 ? 9.095 -14.820 -8.879 1.00 92.62 106 ASP A O 1
ATOM 796 N N . LYS A 1 107 ? 10.994 -13.634 -8.798 1.00 94.31 107 LYS A N 1
ATOM 797 C CA . LYS A 1 107 ? 11.058 -13.532 -7.344 1.00 94.31 107 LYS A CA 1
ATOM 798 C C . LYS A 1 107 ? 11.289 -12.082 -6.977 1.00 94.31 107 LYS A C 1
ATOM 800 O O . LYS A 1 107 ? 12.111 -11.428 -7.615 1.00 94.31 107 LYS A O 1
ATOM 805 N N . PHE A 1 108 ? 10.636 -11.606 -5.929 1.00 93.88 108 PHE A N 1
ATOM 806 C CA . PHE A 1 108 ? 10.797 -10.240 -5.449 1.00 93.88 108 PHE A CA 1
ATOM 807 C C . PHE A 1 108 ? 11.451 -10.193 -4.075 1.00 93.88 108 PHE A C 1
ATOM 809 O O . PHE A 1 108 ? 11.108 -10.963 -3.182 1.00 93.88 108 PHE A O 1
ATOM 816 N N . ASP A 1 109 ? 12.352 -9.236 -3.905 1.00 94.62 109 ASP A N 1
ATOM 817 C CA . ASP A 1 109 ? 12.755 -8.744 -2.599 1.00 94.62 109 ASP A CA 1
ATOM 818 C C . ASP A 1 109 ? 11.861 -7.538 -2.284 1.00 94.62 109 ASP A C 1
ATOM 820 O O . ASP A 1 109 ? 11.819 -6.552 -3.028 1.00 94.62 109 ASP A O 1
ATOM 824 N N . ILE A 1 110 ? 11.080 -7.650 -1.213 1.00 94.25 110 ILE A N 1
ATOM 825 C CA . ILE A 1 110 ? 10.074 -6.671 -0.809 1.00 94.25 110 ILE A CA 1
ATOM 826 C C . ILE A 1 110 ? 10.537 -6.037 0.490 1.00 94.25 110 ILE A C 1
ATOM 828 O O . ILE A 1 110 ? 10.649 -6.705 1.514 1.00 94.25 110 ILE A O 1
ATOM 832 N N . THR A 1 111 ? 10.769 -4.732 0.472 1.00 94.69 111 THR A N 1
ATOM 833 C CA . THR A 1 111 ? 11.142 -3.984 1.676 1.00 94.69 111 THR A CA 1
ATOM 834 C C . THR A 1 111 ? 10.024 -3.031 2.052 1.00 94.69 111 THR A C 1
ATOM 836 O O . THR A 1 111 ? 9.421 -2.406 1.182 1.00 94.69 111 THR A O 1
ATOM 839 N N . VAL A 1 112 ? 9.740 -2.918 3.347 1.00 93.06 112 VAL A N 1
ATOM 840 C CA . VAL A 1 112 ? 8.901 -1.843 3.883 1.00 93.06 112 VAL A CA 1
ATOM 841 C C . VAL A 1 112 ? 9.822 -0.812 4.507 1.00 93.06 112 VAL A C 1
ATOM 843 O O . VAL A 1 112 ? 10.676 -1.155 5.321 1.00 93.06 112 VAL A O 1
ATOM 846 N N . GLN A 1 113 ? 9.684 0.436 4.074 1.00 83.88 113 GLN A N 1
ATOM 847 C CA . GLN A 1 113 ? 10.574 1.530 4.453 1.00 83.88 113 GLN A CA 1
ATOM 848 C C . GLN A 1 113 ? 9.770 2.778 4.810 1.00 83.88 113 GLN A C 1
ATOM 850 O O . GLN A 1 113 ? 8.645 2.956 4.352 1.00 83.88 113 GLN A O 1
ATOM 855 N N . GLY A 1 114 ? 10.395 3.680 5.565 1.00 81.19 114 GLY A N 1
ATOM 856 C CA . GLY A 1 114 ? 9.875 5.022 5.812 1.00 81.19 114 GLY A CA 1
ATOM 857 C C . GLY A 1 114 ? 8.829 5.114 6.920 1.00 81.19 114 GLY A C 1
ATOM 858 O O . GLY A 1 114 ? 8.679 4.217 7.753 1.00 81.19 114 GLY A O 1
ATOM 859 N N . ASP A 1 115 ? 8.150 6.258 6.932 1.00 85.31 115 ASP A N 1
ATOM 860 C CA . ASP A 1 115 ? 7.207 6.620 7.980 1.00 85.31 115 ASP A CA 1
ATOM 861 C C . ASP A 1 115 ? 5.903 5.830 7.870 1.00 85.31 115 ASP A C 1
ATOM 863 O O . ASP A 1 115 ? 5.382 5.551 6.787 1.00 85.31 115 ASP A O 1
ATOM 867 N N . ARG A 1 116 ? 5.363 5.491 9.039 1.00 95.88 116 ARG A N 1
ATOM 868 C CA . ARG A 1 116 ? 4.015 4.948 9.178 1.00 95.88 116 ARG A CA 1
ATOM 869 C C . ARG A 1 116 ? 3.024 6.094 9.029 1.00 95.88 116 ARG A C 1
ATOM 871 O O . ARG A 1 116 ? 3.145 7.093 9.739 1.00 95.88 116 ARG A O 1
ATOM 878 N N . VAL A 1 117 ? 2.045 5.934 8.149 1.00 97.75 117 VAL A N 1
ATOM 879 C CA . VAL A 1 117 ? 0.976 6.923 7.968 1.00 97.75 117 VAL A CA 1
ATOM 880 C C . VAL A 1 117 ? -0.312 6.346 8.540 1.00 97.75 117 VAL A C 1
ATOM 882 O O . VAL A 1 117 ? -0.590 5.166 8.334 1.00 97.75 117 VAL A O 1
ATOM 885 N N . TYR A 1 118 ? -1.071 7.164 9.266 1.00 98.12 118 TYR A N 1
ATOM 886 C CA . TYR A 1 118 ? -2.269 6.736 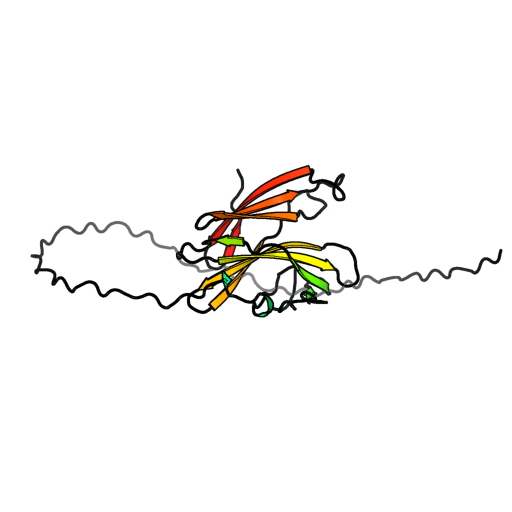9.986 1.00 98.12 118 TYR A CA 1
ATOM 887 C C . TYR A 1 118 ? -3.495 7.550 9.575 1.00 98.12 118 TYR A C 1
ATOM 889 O O . TYR A 1 118 ? -3.363 8.737 9.266 1.00 98.12 118 TYR A O 1
ATOM 897 N N . GLY A 1 119 ? -4.669 6.923 9.604 1.00 97.81 119 GLY A N 1
ATOM 898 C CA . GLY A 1 119 ? -5.961 7.580 9.391 1.00 97.81 119 GLY A CA 1
ATOM 899 C C . GLY A 1 119 ? -7.122 6.589 9.335 1.00 97.81 119 GLY A C 1
ATOM 900 O O . GLY A 1 119 ? -6.884 5.399 9.244 1.00 97.81 119 GLY A O 1
ATOM 901 N N . ASP A 1 120 ? -8.360 7.072 9.409 1.00 97.81 120 ASP A N 1
ATOM 902 C CA . ASP A 1 120 ? -9.585 6.250 9.454 1.00 97.81 120 ASP A CA 1
ATOM 903 C C . ASP A 1 120 ? -10.099 5.965 8.028 1.00 97.81 120 ASP A C 1
ATOM 905 O O . ASP A 1 120 ? -10.699 6.840 7.397 1.00 97.81 120 ASP A O 1
ATOM 909 N N . VAL A 1 121 ? -9.823 4.776 7.487 1.00 98.12 121 VAL A N 1
ATOM 910 C CA . VAL A 1 121 ? -10.094 4.370 6.095 1.00 98.12 121 VAL A CA 1
ATOM 911 C C . VAL A 1 121 ? -11.502 3.821 5.911 1.00 98.12 121 VAL A C 1
ATOM 913 O O . VAL A 1 121 ? -12.095 4.030 4.849 1.00 98.12 121 VAL A O 1
ATOM 916 N N . ASP A 1 122 ? -12.051 3.117 6.902 1.00 97.12 122 ASP A N 1
ATOM 917 C CA . ASP A 1 122 ? -13.383 2.504 6.814 1.00 97.12 122 ASP A CA 1
ATOM 918 C C . ASP A 1 122 ? -14.472 3.228 7.626 1.00 97.12 122 ASP A C 1
ATOM 920 O O . ASP A 1 122 ? -15.642 2.838 7.586 1.00 97.12 122 ASP A O 1
ATOM 924 N N . LYS A 1 123 ? -14.127 4.385 8.203 1.00 96.81 123 LYS A N 1
ATOM 925 C CA . LYS A 1 123 ? -15.003 5.314 8.932 1.00 96.81 123 LYS A CA 1
ATOM 926 C C . LYS A 1 123 ? -15.474 4.781 10.284 1.00 96.81 123 LYS A C 1
ATOM 928 O O . LYS A 1 123 ? -16.439 5.340 10.827 1.00 96.81 123 LYS A O 1
ATOM 933 N N . ASP A 1 124 ? -14.831 3.758 10.838 1.00 94.62 124 ASP A N 1
ATOM 934 C CA . ASP A 1 124 ? -15.212 3.160 12.120 1.00 94.62 124 ASP A CA 1
ATOM 935 C C . ASP A 1 124 ? -14.762 3.989 13.342 1.00 94.62 124 ASP A C 1
ATOM 937 O O . ASP A 1 124 ? -15.281 3.806 14.446 1.00 94.62 124 ASP A O 1
ATOM 941 N N . GLY A 1 125 ? -13.902 4.988 13.117 1.00 94.25 125 GLY A N 1
ATOM 942 C CA . GLY A 1 125 ? -13.399 5.912 14.129 1.00 94.25 125 GLY A CA 1
ATOM 943 C C . GLY A 1 125 ? -12.061 5.512 14.749 1.00 94.25 125 GLY A C 1
ATOM 944 O O . GLY A 1 125 ? -11.535 6.290 15.550 1.00 94.25 125 GLY A O 1
ATOM 945 N N . ALA A 1 126 ? -11.498 4.362 14.386 1.00 95.69 126 ALA A N 1
ATOM 946 C CA . ALA A 1 126 ? -10.123 4.024 14.701 1.00 95.69 126 ALA A CA 1
ATOM 947 C C . ALA A 1 126 ? -9.165 4.411 13.587 1.00 95.69 126 ALA A C 1
ATOM 949 O O . ALA A 1 126 ? -9.540 4.736 12.465 1.00 95.69 126 ALA A O 1
ATOM 950 N N . GLU A 1 127 ? -7.886 4.421 13.944 1.00 97.62 127 GLU A N 1
ATOM 951 C CA . GLU A 1 127 ? -6.834 4.636 12.972 1.00 97.62 127 GLU A CA 1
ATOM 952 C C . GLU A 1 127 ? -6.425 3.319 12.327 1.00 97.62 127 GLU A C 1
ATOM 954 O O . GLU A 1 127 ? -6.202 2.311 12.995 1.00 97.62 127 GLU A O 1
ATOM 959 N N . ASP A 1 128 ? -6.230 3.398 11.025 1.00 98.00 128 ASP A N 1
ATOM 960 C CA . ASP A 1 128 ? -5.653 2.378 10.175 1.00 98.00 128 ASP A CA 1
ATOM 961 C C . ASP A 1 128 ? -4.210 2.748 9.831 1.00 98.00 128 ASP A C 1
ATOM 963 O O . ASP A 1 128 ? -3.722 3.837 10.146 1.00 98.00 128 ASP A O 1
ATOM 967 N N . LEU A 1 129 ? -3.494 1.822 9.198 1.00 98.06 129 LEU A N 1
ATOM 968 C CA . LEU A 1 129 ? -2.063 1.944 8.941 1.00 98.06 129 LEU A CA 1
ATOM 969 C C . LEU A 1 129 ? -1.746 1.808 7.451 1.00 98.06 129 LEU A C 1
ATOM 971 O O . LE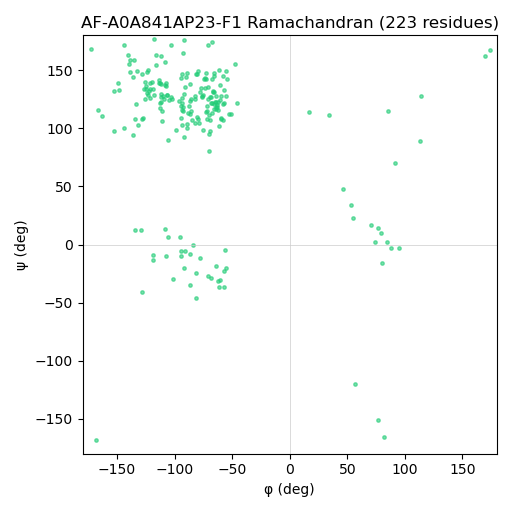U A 1 129 ? -2.100 0.816 6.815 1.00 98.06 129 LEU A O 1
ATOM 975 N N . ALA A 1 130 ? -0.967 2.751 6.928 1.00 98.12 130 ALA A N 1
ATOM 976 C CA . ALA A 1 130 ? -0.254 2.621 5.665 1.00 98.12 130 ALA A CA 1
ATOM 977 C C . ALA A 1 130 ? 1.254 2.455 5.872 1.00 98.12 130 ALA A C 1
ATOM 979 O O . ALA A 1 130 ? 1.886 3.185 6.641 1.00 98.12 130 ALA A O 1
ATOM 980 N N . LEU A 1 131 ? 1.840 1.524 5.117 1.00 96.88 131 LEU A N 1
ATOM 981 C CA . LEU A 1 131 ? 3.279 1.264 5.075 1.00 96.88 131 LEU A CA 1
ATOM 982 C C . LEU A 1 131 ? 3.786 1.335 3.637 1.00 96.88 131 LEU A C 1
ATOM 984 O O . LEU A 1 131 ? 3.285 0.606 2.778 1.00 96.88 131 LEU A O 1
ATOM 988 N N . LYS A 1 132 ? 4.798 2.169 3.371 1.00 95.75 132 LYS A N 1
ATOM 989 C CA . LYS A 1 132 ? 5.425 2.229 2.045 1.00 95.75 132 LYS A CA 1
ATOM 990 C C . LYS A 1 132 ? 6.205 0.940 1.801 1.00 95.75 132 LYS A C 1
ATOM 992 O O . LYS A 1 132 ? 7.052 0.562 2.610 1.00 95.75 132 LYS A O 1
ATOM 997 N N . ALA A 1 133 ? 5.928 0.278 0.685 1.00 95.56 133 ALA A N 1
ATOM 998 C CA . ALA A 1 133 ? 6.614 -0.934 0.265 1.00 95.56 133 ALA A CA 1
ATOM 999 C C . ALA A 1 133 ? 7.271 -0.733 -1.102 1.00 95.56 133 ALA A C 1
ATOM 1001 O O . ALA A 1 133 ? 6.699 -0.122 -2.004 1.00 95.56 133 ALA A O 1
ATOM 1002 N N . THR A 1 134 ? 8.487 -1.254 -1.240 1.00 94.50 134 THR A N 1
ATOM 1003 C CA . THR A 1 134 ? 9.271 -1.258 -2.477 1.00 94.50 134 THR A CA 1
ATOM 1004 C C . THR A 1 134 ? 9.521 -2.695 -2.906 1.00 94.50 134 THR A C 1
ATOM 1006 O O . THR A 1 134 ? 10.015 -3.503 -2.117 1.00 94.50 134 THR A O 1
ATOM 1009 N N . CYS A 1 135 ? 9.206 -2.990 -4.164 1.00 93.88 135 CYS A N 1
ATOM 1010 C CA . CYS A 1 135 ? 9.375 -4.291 -4.796 1.00 93.88 135 CYS A CA 1
ATOM 1011 C C . CYS A 1 135 ? 10.577 -4.247 -5.748 1.00 93.88 135 CYS A C 1
ATOM 1013 O O . CYS A 1 135 ? 10.611 -3.433 -6.678 1.00 93.88 135 CYS A O 1
ATOM 1015 N N . VAL A 1 136 ? 11.543 -5.145 -5.573 1.00 94.12 136 VAL A N 1
ATOM 1016 C CA . VAL A 1 136 ? 12.716 -5.272 -6.454 1.00 94.12 136 VAL A CA 1
ATOM 1017 C C . VAL A 1 136 ? 12.807 -6.704 -6.957 1.00 94.12 136 VAL A C 1
ATOM 1019 O O . VAL A 1 136 ? 12.612 -7.630 -6.179 1.00 94.12 136 VAL A O 1
ATOM 1022 N N . ILE A 1 137 ? 13.092 -6.913 -8.247 1.00 92.38 137 ILE A N 1
ATOM 1023 C CA . ILE A 1 137 ? 13.354 -8.267 -8.765 1.00 92.38 137 ILE A CA 1
ATOM 1024 C C . ILE A 1 137 ? 14.595 -8.818 -8.054 1.00 92.38 137 ILE A C 1
ATOM 1026 O O . ILE A 1 137 ? 15.667 -8.209 -8.106 1.00 92.38 137 ILE A O 1
ATOM 1030 N N . SER A 1 138 ? 14.440 -9.962 -7.394 1.00 91.88 138 SER A N 1
ATOM 1031 C CA . SER A 1 138 ? 15.462 -10.564 -6.546 1.00 91.88 138 SER A CA 1
ATOM 1032 C C . SER A 1 138 ? 16.727 -10.886 -7.340 1.00 91.88 138 SER A C 1
ATOM 1034 O O . SER A 1 138 ? 16.674 -11.363 -8.476 1.00 91.88 138 SER A O 1
ATOM 1036 N N . GLY A 1 139 ? 17.885 -10.584 -6.752 1.00 86.31 139 GLY A N 1
ATOM 1037 C CA . GLY A 1 139 ? 19.185 -10.685 -7.427 1.00 86.31 139 GLY A CA 1
ATOM 1038 C C . GLY A 1 139 ? 19.457 -9.582 -8.462 1.00 86.31 139 GLY A C 1
ATOM 1039 O O . GLY A 1 139 ? 20.516 -9.585 -9.092 1.00 86.31 139 GLY A O 1
ATOM 1040 N N . GLY A 1 140 ? 18.536 -8.629 -8.632 1.00 81.62 140 GLY A N 1
ATOM 1041 C CA . GLY A 1 140 ? 18.659 -7.487 -9.531 1.00 81.62 140 GLY A CA 1
ATOM 1042 C C . GLY A 1 140 ? 18.636 -6.135 -8.814 1.00 81.62 140 GLY A C 1
ATOM 1043 O O . GLY A 1 140 ? 18.462 -6.028 -7.606 1.00 81.62 140 GLY A O 1
ATOM 1044 N N . LYS A 1 141 ? 18.812 -5.066 -9.599 1.00 81.38 141 LYS A N 1
ATOM 1045 C CA . LYS A 1 141 ? 18.592 -3.666 -9.177 1.00 81.38 141 LYS A CA 1
ATOM 1046 C C . LYS A 1 141 ? 17.344 -3.061 -9.829 1.00 81.38 141 LYS A C 1
ATOM 1048 O O . LYS A 1 141 ? 17.183 -1.844 -9.859 1.00 81.38 141 LYS A O 1
ATOM 1053 N N . VAL A 1 142 ? 16.504 -3.906 -10.427 1.00 86.69 142 VAL A N 1
ATOM 1054 C CA . VAL A 1 142 ? 15.334 -3.471 -11.190 1.00 86.69 142 VAL A CA 1
ATOM 1055 C C . VAL A 1 142 ? 14.155 -3.347 -10.240 1.00 86.69 142 VAL A C 1
ATOM 1057 O O . VAL A 1 142 ? 13.671 -4.338 -9.692 1.00 86.69 142 VAL A O 1
ATOM 1060 N N . ARG A 1 143 ? 13.705 -2.109 -10.049 1.00 87.56 143 ARG A N 1
ATOM 1061 C CA . ARG A 1 143 ? 12.516 -1.783 -9.267 1.00 87.56 143 ARG A CA 1
ATOM 1062 C C . ARG A 1 143 ? 11.273 -2.216 -10.045 1.00 87.56 143 ARG A C 1
ATOM 1064 O O . ARG A 1 143 ? 11.049 -1.747 -11.157 1.00 87.56 143 ARG A O 1
ATOM 1071 N N . ALA A 1 144 ? 10.494 -3.126 -9.472 1.00 87.62 144 ALA A N 1
ATOM 1072 C CA . ALA A 1 144 ? 9.289 -3.688 -10.086 1.00 87.62 144 ALA A CA 1
ATOM 1073 C C . ALA A 1 144 ? 8.016 -2.910 -9.718 1.00 87.62 144 ALA A C 1
ATOM 1075 O O . ALA A 1 144 ? 6.992 -2.983 -10.404 1.00 87.62 144 ALA A O 1
ATOM 1076 N N . GLY A 1 145 ? 8.068 -2.151 -8.627 1.00 88.25 145 GLY A N 1
ATOM 1077 C CA . GLY A 1 145 ? 6.983 -1.279 -8.217 1.00 88.25 145 GLY A CA 1
ATOM 1078 C C . GLY A 1 145 ? 7.186 -0.721 -6.824 1.00 88.25 145 GLY A C 1
ATOM 1079 O O . GLY A 1 145 ? 7.955 -1.263 -6.032 1.00 88.25 145 GLY A O 1
ATOM 1080 N N . ASP A 1 146 ? 6.444 0.342 -6.553 1.00 92.69 146 ASP A N 1
ATOM 1081 C CA . ASP A 1 146 ? 6.289 0.927 -5.233 1.00 92.69 146 ASP A CA 1
ATOM 1082 C C . ASP A 1 146 ? 4.826 1.173 -4.966 1.00 92.69 146 ASP A C 1
ATOM 1084 O O . ASP A 1 146 ? 4.055 1.497 -5.877 1.00 92.69 146 ASP A O 1
ATOM 1088 N N . GLY A 1 147 ? 4.481 1.087 -3.696 1.00 95.75 147 GLY A N 1
ATOM 1089 C CA . GLY A 1 147 ? 3.133 1.352 -3.263 1.00 95.75 147 GLY A CA 1
ATOM 1090 C C . GLY A 1 147 ? 3.023 1.462 -1.760 1.00 95.75 147 GLY A C 1
ATOM 1091 O O . GLY A 1 147 ? 4.021 1.496 -1.036 1.00 95.75 147 GLY A O 1
ATOM 1092 N N . TYR A 1 148 ? 1.781 1.463 -1.300 1.00 97.50 148 TYR A N 1
ATOM 1093 C CA . TYR A 1 148 ? 1.454 1.435 0.115 1.00 97.50 148 TYR A CA 1
ATOM 1094 C C . TYR A 1 148 ? 0.608 0.213 0.445 1.00 97.50 148 TYR A C 1
ATOM 1096 O O . TYR A 1 148 ? -0.430 -0.031 -0.166 1.00 97.50 148 TYR A O 1
ATOM 1104 N N . LEU A 1 149 ? 1.059 -0.563 1.423 1.00 97.50 149 LEU A N 1
ATOM 1105 C CA . LEU A 1 149 ? 0.248 -1.587 2.070 1.00 97.50 149 LEU A CA 1
ATOM 1106 C C . LEU A 1 149 ? -0.730 -0.892 3.010 1.00 97.50 149 LEU A C 1
ATOM 1108 O O . LEU A 1 149 ? -0.284 -0.094 3.832 1.00 97.50 149 LEU A O 1
ATOM 1112 N N . ILE A 1 150 ? -2.020 -1.203 2.905 1.00 98.19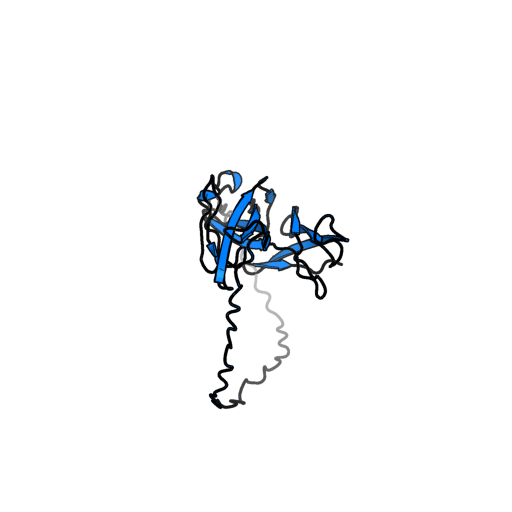 150 ILE A N 1
ATOM 1113 C CA . ILE A 1 150 ? -3.061 -0.617 3.757 1.00 98.19 150 ILE A CA 1
ATOM 1114 C C . ILE A 1 150 ? -3.616 -1.692 4.678 1.00 98.19 150 ILE A C 1
ATOM 1116 O O . ILE A 1 150 ? -4.048 -2.745 4.201 1.00 98.19 150 ILE A O 1
ATOM 1120 N N . PHE A 1 151 ? -3.612 -1.412 5.976 1.00 98.00 151 PHE A N 1
ATOM 1121 C CA . PHE A 1 151 ? -4.069 -2.306 7.029 1.00 98.00 151 PHE A CA 1
ATOM 1122 C C . PHE A 1 151 ? -5.166 -1.648 7.849 1.00 98.00 151 PHE A C 1
ATOM 1124 O O . PHE A 1 151 ? -4.938 -0.552 8.350 1.00 98.00 151 PHE A O 1
ATOM 1131 N N . LEU A 1 152 ? -6.294 -2.335 8.032 1.00 97.81 152 LEU A N 1
ATOM 1132 C CA . LEU A 1 152 ? -7.369 -1.870 8.904 1.00 97.81 152 LEU A CA 1
ATOM 1133 C C . LEU A 1 152 ? -7.252 -2.457 10.305 1.00 97.81 152 LEU A C 1
ATOM 1135 O O . LEU A 1 152 ? -6.915 -3.639 10.433 1.00 97.81 152 LEU A O 1
ATOM 1139 N N . ALA A 1 153 ? -7.590 -1.676 11.330 1.00 96.44 153 ALA A N 1
ATOM 1140 C CA . ALA A 1 153 ? -7.810 -2.186 12.682 1.00 96.44 153 ALA A CA 1
ATOM 1141 C C . ALA A 1 153 ? -9.283 -2.492 12.922 1.00 96.44 153 ALA A C 1
ATOM 1143 O O . ALA A 1 153 ? -10.106 -1.593 12.991 1.00 96.44 153 ALA A O 1
ATOM 1144 N N . ARG A 1 154 ? -9.622 -3.763 13.144 1.00 93.19 154 ARG A N 1
ATOM 1145 C CA . ARG A 1 154 ? -10.998 -4.200 13.405 1.00 93.19 154 ARG A CA 1
ATOM 1146 C C . ARG A 1 154 ? -11.076 -5.035 14.659 1.00 93.19 154 ARG A C 1
ATOM 1148 O O . ARG A 1 154 ? -10.645 -6.188 14.673 1.00 93.19 154 ARG A O 1
ATOM 1155 N N . GLY A 1 155 ? -11.653 -4.457 15.710 1.00 92.25 155 GLY A N 1
ATOM 1156 C CA . GLY A 1 155 ? -11.638 -5.088 17.026 1.00 92.25 155 GLY A CA 1
ATOM 1157 C C . GLY A 1 155 ? -10.195 -5.351 17.450 1.00 92.25 155 GLY A C 1
ATOM 1158 O O . GLY A 1 155 ? -9.404 -4.420 17.520 1.00 92.25 155 GLY A O 1
ATOM 1159 N N . ASP A 1 156 ? -9.834 -6.608 17.684 1.00 93.88 156 ASP A N 1
ATOM 1160 C CA . ASP A 1 156 ? -8.493 -7.041 18.089 1.00 93.88 156 ASP A CA 1
ATOM 1161 C C . ASP A 1 156 ? -7.593 -7.504 16.923 1.00 93.88 156 ASP A C 1
ATOM 1163 O O . ASP A 1 156 ? -6.480 -7.984 17.152 1.00 93.88 156 ASP A O 1
ATOM 1167 N N . VAL A 1 157 ? -8.041 -7.351 15.672 1.00 94.81 157 VAL A N 1
ATOM 1168 C CA . VAL A 1 157 ? -7.337 -7.834 14.475 1.00 94.81 157 VAL A CA 1
ATOM 1169 C C . VAL A 1 157 ? -6.850 -6.674 13.613 1.00 94.81 157 VAL A C 1
ATOM 1171 O O . VAL A 1 157 ? -7.557 -5.689 13.418 1.00 94.81 157 VAL A O 1
ATOM 1174 N N . VAL A 1 158 ? -5.650 -6.824 13.041 1.00 97.12 158 VAL A N 1
ATOM 1175 C CA . VAL A 1 158 ? -5.149 -5.957 11.967 1.00 97.12 158 VAL A CA 1
ATOM 1176 C C . VAL A 1 158 ? -5.039 -6.7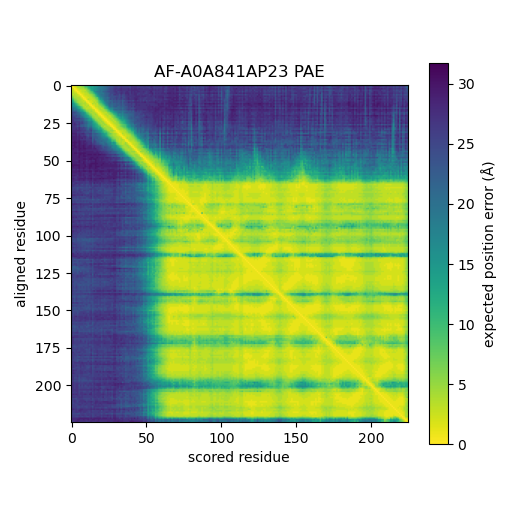47 10.669 1.00 97.12 158 VAL A C 1
ATOM 1178 O O . VAL A 1 158 ? -4.332 -7.756 10.608 1.00 97.12 158 VAL A O 1
ATOM 1181 N N . GLU A 1 159 ? -5.736 -6.294 9.630 1.00 96.62 159 GLU A N 1
ATOM 1182 C CA . GLU A 1 159 ? -5.855 -6.995 8.349 1.00 96.62 159 GLU A CA 1
ATOM 1183 C C . GLU A 1 159 ? -5.415 -6.109 7.184 1.00 96.62 159 GLU A C 1
ATOM 1185 O O . GLU A 1 159 ? -5.854 -4.969 7.066 1.00 96.62 159 GLU A O 1
ATOM 1190 N N . GLN A 1 160 ? -4.593 -6.643 6.273 1.00 97.44 160 GLN A N 1
ATOM 1191 C CA . GLN A 1 160 ? -4.300 -5.955 5.016 1.00 97.44 160 GLN A CA 1
ATOM 1192 C C . GLN A 1 160 ? -5.522 -5.970 4.092 1.00 97.44 160 GLN A C 1
ATOM 1194 O O . GLN A 1 160 ? -5.990 -7.038 3.699 1.00 97.44 160 GLN A O 1
ATOM 1199 N N . VAL A 1 161 ? -5.951 -4.790 3.649 1.00 97.19 161 VAL A N 1
ATOM 1200 C CA . VAL A 1 161 ? -7.076 -4.620 2.714 1.00 97.19 161 VAL A CA 1
ATOM 1201 C C . VAL A 1 161 ? -6.665 -4.209 1.306 1.00 97.19 161 VAL A C 1
ATOM 1203 O O . VAL A 1 1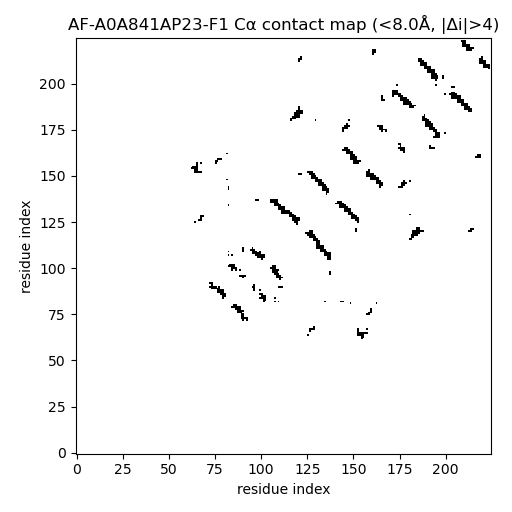61 ? -7.480 -4.233 0.383 1.00 97.19 161 VAL A O 1
ATOM 1206 N N . GLY A 1 162 ? -5.399 -3.845 1.106 1.00 96.12 162 GLY A N 1
ATOM 1207 C CA . GLY A 1 162 ? -4.910 -3.506 -0.221 1.00 96.12 162 GLY A CA 1
ATOM 1208 C C . GLY A 1 162 ? -3.410 -3.278 -0.301 1.00 96.12 162 GLY A C 1
ATOM 1209 O O . GLY A 1 162 ? -2.706 -3.176 0.704 1.00 96.12 162 GLY A O 1
ATOM 1210 N N . PHE A 1 163 ? -2.940 -3.210 -1.541 1.00 96.56 163 PHE A N 1
ATOM 1211 C CA . PHE A 1 163 ? -1.641 -2.672 -1.912 1.00 96.56 163 PHE A CA 1
ATOM 1212 C C . PHE A 1 163 ? -1.894 -1.621 -2.995 1.00 96.56 163 PHE A C 1
ATOM 1214 O O . PHE A 1 163 ? -2.347 -1.958 -4.089 1.00 96.56 163 PHE A O 1
ATOM 1221 N N . LEU A 1 164 ? -1.708 -0.350 -2.647 1.00 96.31 164 LEU A N 1
ATOM 1222 C CA . LEU A 1 164 ? -1.962 0.778 -3.534 1.00 96.31 164 LEU A CA 1
ATOM 1223 C C . LEU A 1 164 ? -0.733 1.019 -4.398 1.00 96.31 164 LEU A C 1
ATOM 1225 O O . LEU A 1 164 ? 0.284 1.497 -3.903 1.00 96.31 164 LEU A O 1
ATOM 1229 N N . GLU A 1 165 ? -0.841 0.673 -5.674 1.00 94.50 165 GLU A N 1
ATOM 1230 C CA . GLU A 1 165 ? 0.176 0.919 -6.692 1.00 94.50 165 GLU A CA 1
ATOM 1231 C C . GLU A 1 165 ? -0.278 2.018 -7.647 1.00 94.50 165 GLU A C 1
ATOM 1233 O O . GLU A 1 165 ? -1.481 2.230 -7.842 1.00 94.50 165 GLU A O 1
ATOM 1238 N N . ALA A 1 166 ? 0.699 2.650 -8.303 1.00 93.94 166 ALA A N 1
ATOM 1239 C CA . ALA A 1 166 ? 0.417 3.681 -9.284 1.00 93.94 166 ALA A CA 1
ATOM 1240 C C . ALA A 1 166 ? -0.487 3.155 -10.407 1.00 93.94 166 ALA A C 1
ATOM 1242 O O . ALA A 1 166 ? -0.236 2.084 -10.979 1.00 93.94 166 ALA A O 1
ATOM 1243 N N . GLN A 1 167 ? -1.528 3.910 -10.749 1.00 92.56 167 GLN A N 1
ATOM 1244 C CA . GLN A 1 167 ? -2.508 3.486 -11.737 1.00 92.56 167 GLN A CA 1
ATOM 1245 C C . GLN A 1 167 ? -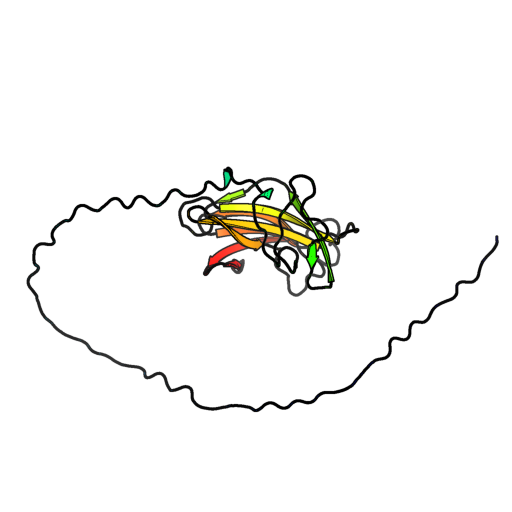1.892 3.422 -13.137 1.00 92.56 167 GLN A C 1
ATOM 1247 O O . GLN A 1 167 ? -1.406 4.407 -13.699 1.00 92.56 167 GLN A O 1
ATOM 1252 N N . ARG A 1 168 ? -1.940 2.233 -13.756 1.00 86.00 168 ARG A N 1
ATOM 1253 C CA . ARG A 1 168 ? -1.388 2.035 -15.100 1.00 86.00 168 ARG A CA 1
ATOM 1254 C C . ARG A 1 168 ? -2.182 2.841 -16.121 1.00 86.00 168 ARG A C 1
ATOM 1256 O O . ARG A 1 168 ? -3.339 2.542 -16.414 1.00 86.00 168 ARG A O 1
ATOM 1263 N N . ARG A 1 169 ? -1.523 3.807 -16.757 1.00 82.19 169 ARG A N 1
ATOM 1264 C CA . ARG A 1 169 ? -2.124 4.568 -17.855 1.00 82.19 169 ARG A CA 1
ATOM 1265 C C . ARG A 1 169 ? -2.041 3.811 -19.174 1.00 82.19 169 ARG A C 1
ATOM 1267 O O . ARG A 1 169 ? -1.059 3.126 -19.455 1.00 82.19 169 ARG A O 1
ATOM 1274 N N . LYS A 1 170 ? -3.062 3.994 -20.021 1.00 79.56 170 LYS A N 1
ATOM 1275 C CA . LYS A 1 170 ? -3.254 3.277 -21.298 1.00 79.56 170 LYS A CA 1
ATOM 1276 C C . LYS A 1 170 ? -2.062 3.384 -22.269 1.00 79.56 170 LYS A C 1
ATOM 1278 O O . LYS A 1 170 ? -1.919 2.520 -23.121 1.00 79.56 170 LYS A O 1
ATOM 1283 N N . ASN A 1 171 ? -1.192 4.383 -22.100 1.00 78.31 171 ASN A N 1
ATOM 1284 C CA . ASN A 1 171 ? -0.030 4.633 -22.961 1.00 78.31 171 ASN A CA 1
ATOM 1285 C C . ASN A 1 171 ? 1.290 4.811 -22.183 1.00 78.31 171 ASN A C 1
ATOM 1287 O O . ASN A 1 171 ? 2.271 5.287 -22.753 1.00 78.31 171 ASN A O 1
ATOM 1291 N N . ALA A 1 172 ? 1.328 4.482 -20.887 1.00 78.75 172 ALA A N 1
ATOM 1292 C CA . ALA A 1 172 ? 2.569 4.564 -20.122 1.00 78.75 172 ALA A CA 1
ATOM 1293 C C . ALA A 1 172 ? 3.480 3.381 -20.483 1.00 78.75 172 ALA A C 1
ATOM 1295 O O . ALA A 1 172 ? 3.050 2.225 -20.446 1.00 78.75 172 ALA A O 1
ATOM 1296 N N . GLN A 1 173 ? 4.729 3.674 -20.857 1.00 78.50 173 GLN A N 1
ATOM 1297 C CA . GLN A 1 173 ? 5.738 2.639 -21.120 1.00 78.50 173 GLN A CA 1
ATOM 1298 C C . GLN A 1 173 ? 6.388 2.119 -19.835 1.00 78.50 173 GLN A C 1
ATOM 1300 O O . GLN A 1 173 ? 6.859 0.986 -19.805 1.00 78.50 173 GLN A O 1
ATOM 1305 N N . SER A 1 174 ? 6.385 2.924 -18.778 1.00 83.50 174 SER A N 1
ATOM 1306 C CA . SER A 1 174 ? 6.911 2.589 -17.459 1.00 83.50 174 SER A CA 1
ATOM 1307 C C . SER A 1 174 ? 5.795 2.590 -16.419 1.00 83.50 174 SER A C 1
ATOM 1309 O O . SER A 1 174 ? 4.752 3.229 -16.580 1.00 83.50 174 SER A O 1
ATOM 1311 N N . LYS A 1 175 ? 6.005 1.824 -15.347 1.00 86.88 175 LYS A N 1
ATOM 1312 C CA . LYS A 1 175 ? 5.118 1.824 -14.187 1.00 86.88 175 LYS A CA 1
ATOM 1313 C C . LYS A 1 175 ? 5.346 3.119 -13.405 1.00 86.88 175 LYS A C 1
ATOM 1315 O O . LYS A 1 175 ? 6.492 3.522 -13.216 1.00 86.88 175 LYS A O 1
ATOM 1320 N N . GLY A 1 176 ? 4.264 3.771 -12.991 1.00 91.38 176 GLY A N 1
ATOM 1321 C CA . GLY A 1 176 ? 4.354 4.896 -12.065 1.00 91.38 176 GLY A CA 1
ATOM 1322 C C . GLY A 1 176 ? 4.814 4.446 -10.677 1.00 91.38 176 GLY A C 1
ATOM 1323 O O . GLY A 1 176 ? 4.933 3.251 -10.393 1.00 91.38 176 GLY A O 1
ATOM 1324 N N . VAL A 1 177 ? 5.038 5.419 -9.803 1.00 92.50 177 VAL A N 1
ATOM 1325 C CA . VAL A 1 177 ? 5.430 5.211 -8.405 1.00 92.50 177 VAL A CA 1
ATOM 1326 C C . VAL A 1 177 ? 4.466 5.971 -7.509 1.00 92.50 177 VAL A C 1
ATOM 1328 O O . VAL A 1 177 ? 4.196 7.142 -7.769 1.00 92.50 177 VAL A O 1
ATOM 1331 N N . VAL A 1 178 ? 3.967 5.334 -6.447 1.00 95.19 178 VAL A N 1
ATOM 1332 C CA . VAL A 1 178 ? 3.242 6.059 -5.397 1.00 95.19 178 VAL A CA 1
ATOM 1333 C C . VAL A 1 178 ? 4.261 6.726 -4.481 1.00 95.19 178 VAL A C 1
ATOM 1335 O O . VAL A 1 178 ? 4.974 6.067 -3.721 1.00 95.19 178 VAL A O 1
ATOM 1338 N N . GLU A 1 179 ? 4.359 8.045 -4.583 1.00 94.62 179 GLU A N 1
ATOM 1339 C CA . GLU A 1 179 ? 5.364 8.830 -3.877 1.00 94.62 179 GLU A CA 1
ATOM 1340 C C . GLU A 1 179 ? 4.948 9.113 -2.437 1.00 94.62 179 GLU A C 1
ATOM 1342 O O . GLU A 1 179 ? 5.748 8.920 -1.516 1.00 94.62 179 GLU A O 1
ATOM 1347 N N . ALA A 1 180 ? 3.692 9.519 -2.257 1.00 96.12 180 ALA A N 1
ATOM 1348 C CA . ALA A 1 180 ? 3.133 9.915 -0.975 1.00 96.12 180 ALA A CA 1
ATOM 1349 C C . ALA A 1 180 ? 1.712 9.377 -0.793 1.00 96.12 180 ALA A C 1
ATOM 1351 O O . ALA A 1 180 ? 1.010 9.082 -1.764 1.00 96.12 180 ALA A O 1
ATOM 1352 N N . ILE A 1 181 ? 1.301 9.296 0.469 1.00 97.56 181 ILE A N 1
ATOM 1353 C CA . ILE A 1 181 ? -0.044 8.921 0.890 1.00 97.56 181 ILE A CA 1
ATOM 1354 C C . ILE A 1 181 ? -0.506 9.858 2.007 1.00 97.56 181 ILE A C 1
ATOM 1356 O O . ILE A 1 181 ? 0.291 10.260 2.858 1.00 97.56 181 ILE A O 1
ATOM 1360 N N . SER A 1 182 ? -1.791 10.178 2.021 1.00 97.62 182 SER A N 1
ATOM 1361 C CA . SER A 1 182 ? -2.459 10.852 3.129 1.00 97.62 182 SER A CA 1
ATOM 1362 C C . SER A 1 182 ? -3.849 10.268 3.335 1.00 97.62 182 SER A C 1
ATOM 1364 O O . SER A 1 182 ? -4.390 9.588 2.461 1.00 97.62 182 SER A O 1
ATOM 1366 N N . PHE A 1 183 ? -4.426 10.537 4.500 1.00 97.50 183 PHE A N 1
ATOM 1367 C CA . PHE A 1 183 ? -5.764 10.088 4.844 1.00 97.50 183 PHE A CA 1
ATOM 1368 C C . PHE A 1 183 ? -6.661 11.275 5.157 1.00 97.50 183 PHE A C 1
ATOM 1370 O O . PHE A 1 183 ? -6.304 12.152 5.945 1.00 97.50 183 PHE A O 1
ATOM 1377 N N . GLU A 1 184 ? -7.854 11.235 4.588 1.00 96.38 184 GLU A N 1
ATOM 1378 C CA . GLU A 1 184 ? -9.037 11.881 5.133 1.00 96.38 184 GLU A CA 1
ATOM 1379 C C . GLU A 1 184 ? -10.007 10.786 5.581 1.00 96.38 184 GLU A C 1
ATOM 1381 O O . GLU A 1 184 ? -9.881 9.627 5.182 1.00 96.38 184 GLU A O 1
ATOM 1386 N N . ARG A 1 185 ? -10.986 11.122 6.425 1.00 97.00 185 ARG A N 1
ATOM 1387 C CA . ARG A 1 185 ? -11.903 10.108 6.955 1.00 97.00 185 ARG A CA 1
ATOM 1388 C C . ARG A 1 185 ? -12.666 9.405 5.825 1.00 97.00 185 ARG A C 1
ATOM 1390 O O . ARG A 1 185 ? -13.582 9.965 5.219 1.00 97.00 185 ARG A O 1
ATOM 1397 N N . GLY A 1 186 ? -12.319 8.144 5.593 1.00 97.12 186 GLY A N 1
ATOM 1398 C CA . GLY A 1 186 ? -12.858 7.279 4.556 1.00 97.12 186 GLY A CA 1
ATOM 1399 C C . GLY A 1 186 ? -12.307 7.485 3.149 1.00 97.12 186 GLY A C 1
ATOM 1400 O O . GLY A 1 186 ? -12.894 6.958 2.200 1.00 97.12 186 GLY A O 1
ATOM 1401 N N . ILE A 1 187 ? -11.243 8.276 3.003 1.00 97.62 187 ILE A N 1
ATOM 1402 C CA . ILE A 1 187 ? -10.577 8.541 1.729 1.00 97.62 187 ILE A CA 1
ATOM 1403 C C . ILE A 1 187 ? -9.071 8.396 1.935 1.00 97.62 187 ILE A C 1
ATOM 1405 O O . ILE A 1 187 ? -8.457 9.104 2.731 1.00 97.62 187 ILE A O 1
ATOM 1409 N N . VAL A 1 188 ? -8.459 7.491 1.180 1.00 98.12 188 VAL A N 1
ATOM 1410 C CA . VAL A 1 188 ? -7.002 7.401 1.079 1.00 98.12 188 VAL A CA 1
ATOM 1411 C C . VAL A 1 188 ? -6.584 8.169 -0.160 1.00 98.12 188 VAL A C 1
ATOM 1413 O O . VAL A 1 188 ? -7.055 7.859 -1.246 1.00 98.12 188 VAL A O 1
ATOM 1416 N N . MET A 1 189 ? -5.709 9.154 -0.025 1.00 97.88 189 MET A N 1
ATOM 1417 C CA . MET A 1 189 ? -5.216 9.937 -1.154 1.00 97.88 189 MET A CA 1
ATOM 1418 C C . MET A 1 189 ? -3.779 9.532 -1.444 1.00 97.88 189 MET A C 1
ATOM 1420 O O . MET A 1 189 ? -2.942 9.524 -0.542 1.00 97.88 189 MET A O 1
ATOM 1424 N N . THR A 1 190 ? -3.467 9.208 -2.693 1.00 97.19 190 THR A N 1
ATOM 1425 C CA . THR A 1 190 ? -2.105 8.862 -3.114 1.00 97.19 190 THR A CA 1
ATOM 1426 C C . THR A 1 190 ? -1.597 9.836 -4.158 1.00 97.19 190 THR A C 1
ATOM 1428 O O . THR A 1 190 ? -2.282 10.084 -5.147 1.00 97.19 190 THR A O 1
ATOM 1431 N N . THR A 1 191 ? -0.370 10.320 -3.994 1.00 96.50 191 THR A N 1
ATOM 1432 C CA . THR A 1 191 ? 0.328 11.098 -5.022 1.00 96.50 191 THR A CA 1
ATOM 1433 C C . THR A 1 191 ? 1.200 10.165 -5.846 1.00 96.50 191 THR A C 1
ATOM 1435 O O . THR A 1 191 ? 2.110 9.525 -5.320 1.00 96.50 191 THR A O 1
ATOM 1438 N N . GLU A 1 192 ? 0.932 10.094 -7.142 1.00 95.31 192 GLU A N 1
ATOM 1439 C CA . GLU A 1 192 ? 1.600 9.214 -8.090 1.00 95.31 192 GLU A CA 1
ATOM 1440 C C . GLU A 1 192 ? 2.501 10.003 -9.037 1.00 95.31 192 GLU A C 1
ATOM 1442 O O . GLU A 1 192 ? 2.056 10.904 -9.753 1.00 95.31 192 GLU A O 1
ATOM 1447 N N . ASN A 1 193 ? 3.764 9.598 -9.085 1.00 93.94 193 ASN A N 1
ATOM 1448 C CA . ASN A 1 193 ? 4.739 10.035 -10.066 1.00 93.94 193 ASN A CA 1
ATOM 1449 C C . ASN A 1 193 ? 4.618 9.153 -11.309 1.00 93.94 193 ASN A C 1
ATOM 1451 O O . ASN A 1 193 ? 4.875 7.947 -11.267 1.00 93.94 193 ASN A O 1
ATOM 1455 N N . ASN A 1 194 ? 4.224 9.762 -12.422 1.00 91.88 194 ASN A N 1
ATOM 1456 C CA . ASN A 1 194 ? 4.029 9.096 -13.698 1.00 91.88 194 ASN A CA 1
ATOM 1457 C C . ASN A 1 194 ? 5.135 9.473 -14.679 1.00 91.88 194 ASN A C 1
ATOM 1459 O O . ASN A 1 194 ? 5.530 10.633 -14.808 1.00 91.88 194 ASN A O 1
ATOM 1463 N N . PHE A 1 195 ? 5.589 8.471 -15.422 1.00 89.88 195 PHE A N 1
ATOM 1464 C CA . PHE A 1 195 ? 6.706 8.592 -16.343 1.00 89.88 195 PHE A CA 1
ATOM 1465 C C . PHE A 1 195 ? 6.245 8.271 -17.765 1.00 89.88 195 PHE A C 1
ATOM 1467 O O . PHE A 1 195 ? 5.443 7.363 -18.009 1.00 89.88 195 PHE A O 1
ATOM 1474 N N . ARG A 1 196 ? 6.750 9.040 -18.720 1.00 88.06 196 ARG A N 1
ATOM 1475 C CA . ARG A 1 196 ? 6.625 8.778 -20.149 1.00 88.06 196 ARG A CA 1
ATOM 1476 C C . ARG A 1 196 ? 7.832 7.966 -20.618 1.00 88.06 196 ARG A C 1
ATOM 1478 O O . ARG A 1 196 ? 8.767 7.659 -19.884 1.00 88.06 196 ARG A O 1
ATOM 1485 N N . SER A 1 197 ? 7.806 7.584 -21.888 1.00 85.31 197 SER A N 1
ATOM 1486 C CA . SER A 1 197 ? 8.871 6.781 -22.494 1.00 85.31 197 SER A CA 1
ATOM 1487 C C . SER A 1 197 ? 10.243 7.461 -22.475 1.00 85.31 197 SER A C 1
ATOM 1489 O O . SER A 1 197 ? 11.260 6.778 -22.439 1.00 85.31 197 SER A O 1
ATOM 1491 N N . TYR A 1 198 ? 10.285 8.794 -22.529 1.00 83.88 198 TYR A N 1
ATOM 1492 C CA . TYR A 1 198 ? 11.523 9.562 -22.679 1.00 83.88 198 TYR A CA 1
ATOM 1493 C C . TYR A 1 198 ? 12.138 10.043 -21.355 1.00 83.88 198 TYR A C 1
ATOM 1495 O O . TYR A 1 198 ? 13.234 10.595 -21.379 1.00 83.88 198 TYR A O 1
ATOM 1503 N N . ASP A 1 199 ? 11.476 9.845 -20.212 1.00 82.00 199 ASP A N 1
ATOM 1504 C CA . ASP A 1 199 ? 11.918 10.353 -18.903 1.00 82.00 199 ASP A CA 1
ATOM 1505 C C . ASP A 1 199 ? 11.845 9.322 -17.766 1.00 82.00 199 ASP A C 1
ATOM 1507 O O . ASP A 1 199 ? 12.056 9.665 -16.602 1.00 82.00 199 ASP A O 1
ATOM 1511 N N . ALA A 1 200 ? 11.654 8.043 -18.102 1.00 75.06 200 ALA A N 1
ATOM 1512 C CA . ALA A 1 200 ? 11.532 6.925 -17.164 1.00 75.06 200 ALA A CA 1
ATOM 1513 C C . ALA A 1 200 ? 12.707 6.738 -16.178 1.00 75.06 200 ALA A C 1
ATOM 1515 O O . ALA A 1 200 ? 12.638 5.858 -15.324 1.00 75.06 200 ALA A O 1
ATOM 1516 N N . LEU A 1 201 ? 13.786 7.521 -16.294 1.00 74.69 201 LEU A N 1
ATOM 1517 C CA . LEU A 1 201 ? 15.018 7.363 -15.521 1.00 74.69 201 LEU A CA 1
ATOM 1518 C C . LEU A 1 201 ? 15.397 8.547 -14.620 1.00 74.69 201 LEU A C 1
ATOM 1520 O O . LEU A 1 201 ? 16.287 8.356 -13.796 1.00 74.69 201 LEU A O 1
ATOM 1524 N N . CYS A 1 202 ? 14.793 9.739 -14.741 1.00 78.44 202 CYS A N 1
ATOM 1525 C CA . CYS A 1 202 ? 15.154 10.849 -13.834 1.00 78.44 202 CYS A CA 1
ATOM 1526 C C . CYS A 1 202 ? 13.987 11.516 -13.136 1.00 78.44 202 CYS A C 1
ATOM 1528 O O . CYS A 1 202 ? 14.128 11.891 -11.974 1.00 78.44 202 CYS A O 1
ATOM 1530 N N . CYS A 1 203 ? 12.882 11.742 -13.844 1.00 87.50 203 CYS A N 1
ATOM 1531 C CA . CYS A 1 203 ? 11.969 12.803 -13.456 1.00 87.50 203 CYS A CA 1
ATOM 1532 C C . CYS A 1 203 ? 10.549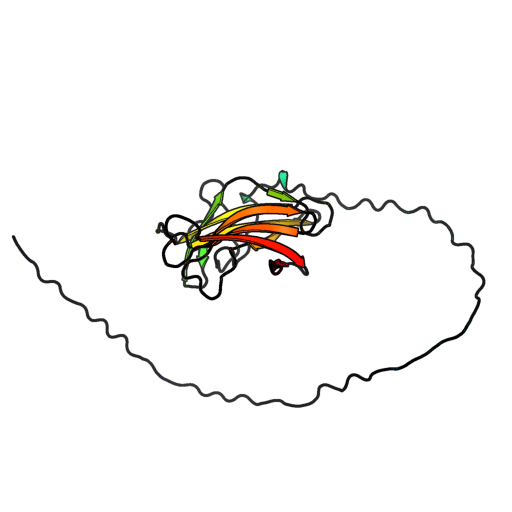 12.458 -13.914 1.00 87.50 203 CYS A C 1
ATOM 1534 O O . CYS A 1 203 ? 10.385 12.058 -15.066 1.00 87.50 203 CYS A O 1
ATOM 1536 N N . PRO A 1 204 ? 9.529 12.586 -13.049 1.00 91.06 204 PRO A N 1
ATOM 1537 C CA . PRO A 1 204 ? 8.157 12.352 -13.467 1.00 91.06 204 PRO A CA 1
ATOM 1538 C C . PRO A 1 204 ? 7.716 13.422 -14.473 1.00 91.06 204 PRO A C 1
ATOM 1540 O O . PRO A 1 204 ? 7.883 14.618 -14.236 1.00 91.06 204 PRO A O 1
ATOM 1543 N N . SER A 1 205 ? 7.113 12.988 -15.579 1.00 91.50 205 SER A N 1
ATOM 1544 C CA . SER A 1 205 ? 6.439 13.867 -16.549 1.00 91.50 205 SER A CA 1
ATOM 1545 C C . SER A 1 205 ? 5.144 14.443 -15.997 1.00 91.50 205 SER A C 1
ATOM 1547 O O . SER A 1 205 ? 4.658 15.466 -16.476 1.00 91.50 205 SER A O 1
ATOM 1549 N N . GLU A 1 206 ? 4.523 13.720 -15.072 1.00 92.06 206 GLU A N 1
ATOM 1550 C CA . GLU A 1 206 ? 3.203 14.029 -14.558 1.00 92.06 206 GLU A CA 1
ATOM 1551 C C . GLU A 1 206 ? 3.102 13.562 -13.110 1.00 92.06 206 GLU A C 1
ATOM 1553 O O . GLU A 1 206 ? 3.553 12.472 -12.758 1.00 92.06 206 GLU A O 1
ATOM 1558 N N . ILE 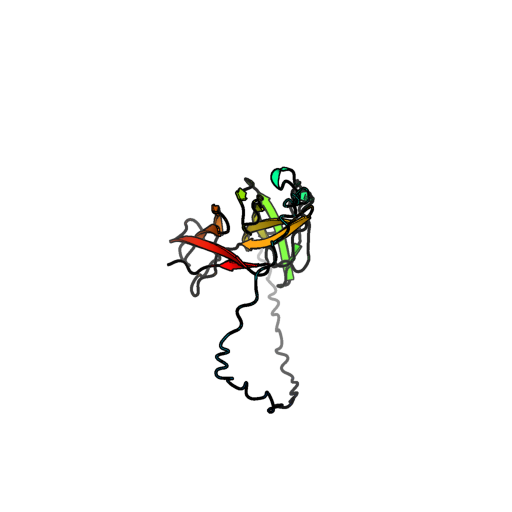A 1 207 ? 2.472 14.393 -12.290 1.00 93.56 207 ILE A N 1
ATOM 1559 C CA . ILE A 1 207 ? 2.081 14.056 -10.929 1.00 93.56 207 ILE A CA 1
ATOM 1560 C C . ILE A 1 207 ? 0.558 13.998 -10.927 1.00 93.56 207 ILE A C 1
ATOM 1562 O O . ILE A 1 207 ? -0.089 14.926 -11.414 1.00 93.56 207 ILE A O 1
ATOM 1566 N N . SER A 1 208 ? -0.015 12.919 -10.407 1.00 94.12 208 SER A N 1
ATOM 1567 C CA . SER A 1 208 ? -1.464 12.796 -10.237 1.00 94.12 208 SER A CA 1
ATOM 1568 C C . SER A 1 208 ? -1.817 12.405 -8.818 1.00 94.12 208 SER A C 1
ATOM 1570 O O . SER A 1 208 ? -1.093 11.638 -8.194 1.00 94.12 208 SER A O 1
ATOM 1572 N N . THR A 1 209 ? -2.951 12.887 -8.330 1.00 95.81 209 THR A N 1
ATOM 1573 C CA . THR A 1 209 ? -3.512 12.466 -7.046 1.00 95.81 209 THR A CA 1
ATOM 1574 C C . THR A 1 209 ? -4.660 11.511 -7.311 1.00 95.81 209 THR A C 1
ATOM 1576 O O . THR A 1 209 ? -5.536 11.853 -8.091 1.00 95.81 209 THR A O 1
ATOM 1579 N N . ILE A 1 210 ? -4.647 10.324 -6.708 1.00 96.44 210 ILE A N 1
ATOM 1580 C CA . ILE A 1 210 ? -5.752 9.364 -6.781 1.00 96.44 210 ILE A CA 1
ATOM 1581 C C . ILE A 1 210 ? -6.417 9.283 -5.415 1.00 96.44 210 ILE A C 1
ATOM 1583 O O . ILE A 1 210 ? -5.742 9.016 -4.420 1.00 96.44 210 ILE A O 1
ATOM 1587 N N . ASP A 1 211 ? -7.733 9.446 -5.394 1.00 97.19 211 ASP A N 1
ATOM 1588 C CA . ASP A 1 211 ? -8.542 9.192 -4.210 1.00 97.19 211 ASP A CA 1
ATOM 1589 C C . ASP A 1 211 ? -9.015 7.743 -4.230 1.00 97.19 211 ASP A C 1
ATOM 1591 O O . ASP A 1 211 ? -9.491 7.236 -5.246 1.00 97.19 211 ASP A O 1
ATOM 1595 N N . TRP A 1 212 ? -8.920 7.068 -3.096 1.00 97.94 212 TRP A N 1
ATOM 1596 C CA . TRP A 1 212 ? -9.348 5.691 -2.927 1.00 97.94 212 TRP A CA 1
ATOM 1597 C C . TRP A 1 212 ? -10.379 5.621 -1.820 1.00 97.94 212 TRP A C 1
ATOM 1599 O O . TRP A 1 212 ? -10.170 6.125 -0.718 1.00 97.94 212 TRP A O 1
ATOM 1609 N N . THR A 1 213 ? -11.480 4.940 -2.097 1.00 97.56 213 THR A N 1
ATOM 1610 C CA . THR A 1 213 ? -12.532 4.706 -1.107 1.00 97.56 213 THR A CA 1
ATOM 1611 C C . THR A 1 213 ? -12.581 3.238 -0.750 1.00 97.56 213 THR A C 1
ATOM 1613 O O . THR A 1 213 ? -12.529 2.380 -1.637 1.00 97.56 213 THR A O 1
ATOM 1616 N N . TYR A 1 214 ? -12.750 2.948 0.532 1.00 97.56 214 TYR A N 1
ATOM 1617 C CA . TYR A 1 214 ? -12.963 1.591 0.995 1.00 97.56 214 TYR A CA 1
ATOM 1618 C C . TYR A 1 214 ? -14.432 1.179 0.842 1.00 97.56 214 TYR A C 1
ATOM 1620 O O . TYR A 1 214 ? -15.336 1.859 1.327 1.00 97.56 214 TYR A O 1
ATOM 1628 N N . HIS A 1 215 ? -14.672 0.070 0.146 1.00 96.75 215 HIS A N 1
ATOM 1629 C CA . HIS A 1 215 ? -15.997 -0.496 -0.092 1.00 96.75 215 HIS A CA 1
ATOM 1630 C C . HIS A 1 215 ? -15.893 -2.022 -0.191 1.00 96.75 215 HIS A C 1
ATOM 1632 O O . HIS A 1 215 ? -15.024 -2.542 -0.892 1.00 96.75 215 HIS A O 1
ATOM 1638 N N . ASP A 1 216 ? -16.771 -2.749 0.504 1.00 95.00 216 ASP A N 1
ATOM 1639 C CA . ASP A 1 216 ? -16.858 -4.220 0.477 1.00 95.00 216 ASP A CA 1
ATOM 1640 C C . ASP A 1 216 ? -15.510 -4.952 0.603 1.00 95.00 216 ASP A C 1
ATOM 1642 O O . ASP A 1 216 ? -15.183 -5.850 -0.180 1.00 95.00 216 ASP A O 1
ATOM 1646 N N . GLY A 1 217 ? -14.683 -4.564 1.575 1.00 94.75 217 GLY A N 1
ATOM 1647 C CA . GLY A 1 217 ? -13.406 -5.248 1.785 1.00 94.75 217 GLY A CA 1
ATOM 1648 C C . GLY A 1 217 ? -12.259 -4.754 0.907 1.00 94.75 217 GLY A C 1
ATOM 1649 O O . GLY A 1 217 ? -11.182 -5.341 0.965 1.00 94.75 217 GLY A O 1
ATOM 1650 N N . ARG A 1 218 ? -12.467 -3.739 0.057 1.00 95.81 218 ARG A N 1
ATOM 1651 C CA . ARG A 1 218 ? -11.500 -3.348 -0.979 1.00 95.81 218 ARG A CA 1
ATOM 1652 C C . ARG A 1 218 ? -11.363 -1.841 -1.112 1.00 95.81 218 ARG A C 1
ATOM 1654 O O . ARG A 1 218 ? -12.326 -1.100 -0.956 1.00 95.81 218 ARG A O 1
ATOM 1661 N N . LEU A 1 219 ? -10.166 -1.401 -1.484 1.00 97.00 219 LEU A N 1
ATOM 1662 C CA . LEU A 1 219 ? -9.911 -0.027 -1.907 1.00 97.00 219 LEU A CA 1
ATOM 1663 C C . LEU A 1 219 ? -10.197 0.105 -3.401 1.00 97.00 219 LEU A C 1
ATOM 1665 O O . LEU A 1 219 ? -9.636 -0.627 -4.218 1.00 97.00 219 LEU A O 1
ATOM 1669 N N . ILE A 1 220 ? -11.087 1.030 -3.745 1.00 96.56 220 ILE A N 1
ATOM 1670 C CA . ILE A 1 220 ? -11.500 1.303 -5.120 1.00 96.56 220 ILE A CA 1
ATOM 1671 C C . ILE A 1 220 ? -10.969 2.685 -5.502 1.00 96.56 220 ILE A C 1
ATOM 1673 O O . ILE A 1 220 ? -11.308 3.652 -4.813 1.00 96.56 220 ILE A O 1
ATOM 1677 N N . PRO A 1 221 ? -10.161 2.801 -6.572 1.00 96.19 221 PRO A N 1
ATOM 1678 C CA . PRO A 1 221 ? -9.709 4.098 -7.043 1.00 96.19 221 PRO A CA 1
ATOM 1679 C C . PRO A 1 221 ? -10.905 4.852 -7.621 1.00 96.19 221 PRO A C 1
ATOM 1681 O O . PRO A 1 221 ? -11.621 4.354 -8.496 1.00 96.19 221 PRO A O 1
ATOM 1684 N N . GLN A 1 222 ? -11.118 6.063 -7.133 1.00 94.81 222 GLN A N 1
ATOM 1685 C CA . GLN A 1 222 ? -12.052 7.006 -7.714 1.00 94.81 222 GLN A CA 1
ATOM 1686 C C . GLN A 1 222 ? -11.384 7.685 -8.904 1.00 94.81 222 GLN A C 1
ATOM 1688 O O . GLN A 1 222 ? -10.166 7.878 -8.949 1.00 94.81 222 GLN A O 1
ATOM 1693 N N . ARG A 1 223 ? -12.179 8.016 -9.925 1.00 77.50 223 ARG A N 1
ATOM 1694 C CA . ARG A 1 223 ? -11.642 8.780 -11.050 1.00 77.50 223 ARG A CA 1
ATOM 1695 C C . ARG A 1 223 ? -11.263 10.161 -10.548 1.00 77.50 223 ARG A C 1
ATOM 1697 O O . ARG A 1 223 ? -12.125 10.903 -10.090 1.00 77.50 223 ARG A O 1
ATOM 1704 N N . VAL A 1 224 ? -9.992 10.492 -10.712 1.00 61.12 224 VAL A N 1
ATOM 1705 C CA . VAL A 1 224 ? -9.515 11.865 -10.593 1.00 61.12 224 VAL A CA 1
ATOM 1706 C C . VAL A 1 224 ? -10.172 12.683 -11.696 1.00 61.12 224 VAL A C 1
ATOM 1708 O O . VAL A 1 224 ? -10.156 12.266 -12.859 1.00 61.12 224 VAL A O 1
ATOM 1711 N N . SER A 1 225 ? -10.795 13.795 -11.318 1.00 48.84 225 SER A N 1
ATOM 1712 C CA . SER A 1 225 ? -11.300 14.806 -12.251 1.00 48.84 225 SER A CA 1
ATOM 1713 C C . SER A 1 225 ? -10.169 15.501 -12.995 1.00 48.84 225 SER A C 1
ATOM 1715 O O . SER A 1 225 ? -9.162 15.810 -12.318 1.00 48.84 225 SER A O 1
#

Sequence (225 aa):
MTTGPRTARSVQMMYGLAGVFLIVAVVFLLLPERQESDDARERGSATASAPVSQQPARTVTSPPQVDVRQVRVEQLLIKARTCGAVADFRISKDEGALQVPAVDGDKFDITVQGDRVYGDVDKDGAEDLALKATCVISGGKVRAGDGYLIFLARGDVVEQVGFLEAQRRKNAQSKGVVEAISFERGIVMTTENNFRSYDALCCPSEISTIDWTYHDGRLIPQRVS

Nearest PDB structures (foldseek):
  6r91-assembly1_K  TM=6.909E-01  e=7.142E-01  Homo sapiens
  4ci3-assembly1_A  TM=6.782E-01  e=8.831E-01  Homo sapiens
  8dey-assembly1_B  TM=4.625E-01  e=1.617E-01  Homo sapiens
  8ajn-assembly1_A  TM=4.609E-01  e=3.222E-01  Homo sapiens
  7lps-assembly3_G  TM=4.780E-01  e=4.926E-01  Homo sapiens

Radius of gyration: 27.31 Å; Cα contacts (8 Å, |Δi|>4): 399; chains: 1; bounding box: 103×45×63 Å

Foldseek 3Di:
DDDDDDDDDDDDDDDDDDDDDDDDDDDDDDDDDDDDDDDDDDDDDPDDDDPDDCDPPPPPDDADWDAPVPDDQQPAWAAAPQLQAPGIDGQDPPFGDFQRAHPVRFGWRKDWDDDWAWDAQQLPPHIWTWTKMWIDGHPDPRTSFIFIFTWDIDRHDIHTLDTDTADDDPQAPDGWYFPDWHDDNQKIKTWIQGDHPVCNDPGGPDIDIWIWGDDDSHTDTDDDD

pLDDT: mean 82.83, std 16.52, range [43.75, 98.19]

Organism: NCBI:txid336628

Solvent-accessible surface area (backbone atoms only — not comparable to full-atom values): 14115 Å² total; per-residue (Å²): 142,84,89,77,88,85,82,81,82,81,80,85,80,79,85,84,88,80,89,79,91,76,90,78,78,89,83,82,89,88,80,80,85,80,78,84,79,80,87,82,88,80,80,85,78,93,71,85,80,73,86,78,78,80,68,77,82,75,82,78,77,73,76,75,63,49,62,55,87,76,58,57,70,55,74,43,69,43,58,48,52,52,89,43,21,71,54,66,47,54,38,44,90,88,73,20,28,68,62,41,49,27,78,87,72,50,33,29,30,35,38,72,54,84,71,78,45,69,33,24,45,82,64,83,77,53,47,20,40,36,40,36,34,42,26,26,38,51,100,58,90,48,74,75,43,29,22,33,40,33,30,44,50,54,48,82,43,79,45,66,47,48,62,50,56,35,78,84,53,100,81,45,74,45,82,28,32,40,76,47,74,50,56,47,85,33,31,40,36,33,37,24,39,31,27,42,79,91,34,70,84,82,52,64,78,41,77,47,65,41,44,26,36,58,53,96,78,33,70,42,77,47,84,64,129

Mean predicted aligned error: 12.62 Å